Protein AF-A0A3P7HZB8-F1 (afdb_m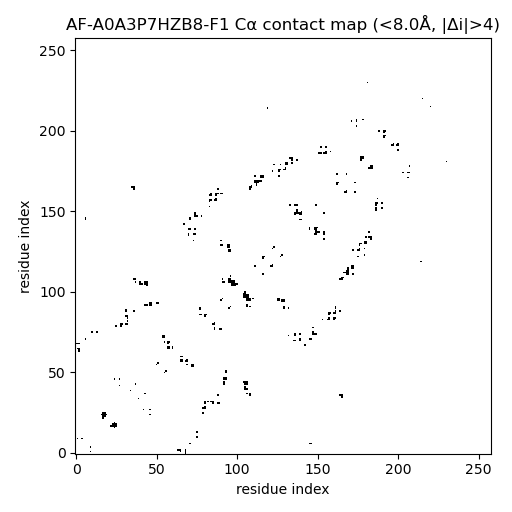onomer)

Organism: Strongylus vulgaris (NCBI:txid40348)

Solvent-accessible surface area (backbone atoms only — not comparable to full-atom values): 14216 Å² total; per-residue (Å²): 145,45,76,86,55,56,70,73,56,56,51,51,50,52,52,49,59,32,54,33,82,87,26,49,58,44,51,52,51,62,42,50,68,79,53,63,85,75,76,49,42,72,59,44,46,50,48,29,68,50,46,42,68,73,56,51,60,40,76,81,46,86,55,83,54,24,65,61,43,30,40,50,38,53,35,52,61,43,62,68,32,92,45,44,66,28,31,19,50,49,46,43,50,65,36,43,44,70,43,76,55,99,86,42,76,32,68,43,66,51,52,47,42,81,41,69,73,89,42,70,73,57,35,54,70,39,39,32,50,46,24,53,52,54,50,42,41,54,51,33,60,78,43,83,93,47,79,74,52,34,51,62,66,60,51,36,45,23,52,54,37,38,45,41,46,81,48,58,36,31,66,66,43,55,49,49,31,25,65,72,32,62,71,47,42,55,39,51,43,51,55,28,57,76,69,73,35,51,68,60,48,50,50,51,55,54,50,55,52,51,58,48,52,54,48,57,72,73,44,78,86,70,85,62,66,83,74,38,58,62,50,52,52,46,50,54,53,46,49,54,51,44,54,52,49,53,51,51,52,51,51,53,54,56,63,73,76,108

InterPro domains:
  IPR038946 F-box only protein 47 [PTHR34098] (3-209)
  IPR056622 FBXO47, ARM repeats region [PF24467] (25-209)

Foldseek 3Di:
DPPPPDLVVVLVVVVCVCPPPVNLLLVLLVCLVPDAQPPCFVSLQVNQVPLCVPQQVLVVPPDPCSLVSNLLSLLSSLVSHPALLSSLSNLQSNQADWDDDPNDIGRPQCPQPPDDDDDPVSLCRGQLSSLVSLLSLCCQVVDPPRPSHDHLVSSLSNLVSNCQPPHHGDLLSSLSSCVSPVVNLCSNLVVCVVVVVVVSSVVSVVSVVVVVVVCCVVDPDDDPPPVCVVVVVVCVVVVVVVVVVVVVVVVVVVVVVD

Structure (mmCIF, N/CA/C/O backbone):
data_AF-A0A3P7HZB8-F1
#
_entry.id   AF-A0A3P7HZB8-F1
#
loop_
_atom_site.group_PDB
_atom_site.id
_atom_site.type_symbol
_atom_site.label_atom_id
_atom_site.label_alt_id
_atom_site.label_comp_id
_atom_site.label_asym_id
_atom_site.label_entity_id
_atom_site.label_seq_id
_atom_site.pdbx_PDB_ins_code
_atom_site.Cartn_x
_atom_site.Cartn_y
_atom_site.Cartn_z
_atom_site.occupancy
_atom_site.B_iso_or_equiv
_atom_site.auth_seq_id
_atom_site.auth_comp_id
_atom_site.auth_asym_id
_atom_site.auth_atom_id
_atom_site.pdbx_PDB_model_num
ATOM 1 N N . MET A 1 1 ? -3.285 12.873 18.653 1.00 48.47 1 MET A N 1
ATOM 2 C CA . MET A 1 1 ? -4.279 12.792 19.745 1.00 48.47 1 MET A CA 1
ATOM 3 C C . MET A 1 1 ? -4.049 11.619 20.724 1.00 48.47 1 MET A C 1
ATOM 5 O O . MET A 1 1 ? -4.863 11.467 21.624 1.00 48.47 1 MET A O 1
ATOM 9 N N . CYS A 1 2 ? -2.930 10.878 20.691 1.00 51.38 2 CYS A N 1
ATOM 10 C CA . CYS A 1 2 ? -2.706 9.659 21.492 1.00 51.38 2 CYS A CA 1
ATOM 11 C C . CYS A 1 2 ? -1.406 9.614 22.308 1.00 51.38 2 CYS A C 1
ATOM 13 O O . CYS A 1 2 ? -1.161 8.589 22.932 1.00 51.38 2 CYS A O 1
ATOM 15 N N . SER A 1 3 ? -0.594 10.676 22.404 1.00 54.94 3 SER A N 1
ATOM 16 C CA . SER A 1 3 ? 0.666 10.626 23.186 1.00 54.94 3 SER A CA 1
ATOM 17 C C . SER A 1 3 ? 0.488 10.362 24.695 1.00 54.94 3 SER A C 1
ATOM 19 O O . SER A 1 3 ? 1.466 10.271 25.429 1.00 54.94 3 SER A O 1
ATOM 21 N N . LYS A 1 4 ? -0.757 10.231 25.176 1.00 64.81 4 LYS A N 1
ATOM 22 C CA . LYS A 1 4 ? -1.107 9.924 26.571 1.00 64.81 4 LYS A CA 1
ATOM 23 C C . LYS A 1 4 ? -2.038 8.720 26.743 1.00 64.81 4 LYS A C 1
ATOM 25 O O . LYS A 1 4 ? -2.431 8.447 27.871 1.00 64.81 4 LYS A O 1
ATOM 30 N N . TRP A 1 5 ? -2.465 8.071 25.660 1.00 72.50 5 TRP A N 1
ATOM 31 C CA . TRP A 1 5 ? -3.455 6.990 25.722 1.00 72.50 5 TRP A CA 1
ATOM 32 C C . TRP A 1 5 ? -2.749 5.648 25.606 1.00 72.50 5 TRP A C 1
ATOM 34 O O . TRP A 1 5 ? -1.846 5.490 24.782 1.00 72.50 5 TRP A O 1
ATOM 44 N N . ALA A 1 6 ? -3.167 4.671 26.408 1.00 82.19 6 ALA A N 1
ATOM 45 C CA . ALA A 1 6 ? -2.645 3.319 26.263 1.00 82.19 6 ALA A CA 1
ATOM 46 C C . ALA A 1 6 ? -3.130 2.716 24.934 1.00 82.19 6 ALA A C 1
ATOM 48 O O . ALA A 1 6 ? -4.262 2.956 24.507 1.00 82.19 6 ALA A O 1
ATOM 49 N N . PHE A 1 7 ? -2.322 1.865 24.292 1.00 83.56 7 PHE A N 1
ATOM 50 C CA . PHE A 1 7 ? -2.723 1.235 23.027 1.00 83.56 7 PHE A CA 1
ATOM 51 C C . PHE A 1 7 ? -4.031 0.434 23.131 1.00 83.56 7 PHE A C 1
ATOM 53 O O . PHE A 1 7 ? -4.793 0.349 22.166 1.00 83.56 7 PHE A O 1
ATOM 60 N N . SER A 1 8 ? -4.329 -0.120 24.307 1.00 83.25 8 SER A N 1
ATOM 61 C CA . SER A 1 8 ? -5.592 -0.807 24.588 1.00 83.25 8 SER A CA 1
ATOM 62 C C . SER A 1 8 ? -6.805 0.132 24.546 1.00 83.25 8 SER A C 1
ATOM 64 O O . SER A 1 8 ? -7.892 -0.288 24.154 1.00 83.25 8 SER A O 1
ATOM 66 N N . GLU A 1 9 ? -6.642 1.408 24.900 1.00 84.62 9 GLU A N 1
ATOM 67 C CA . GLU A 1 9 ? -7.688 2.430 24.794 1.00 84.62 9 GLU A CA 1
ATOM 68 C C . GLU A 1 9 ? -7.874 2.864 23.343 1.00 84.62 9 GLU A C 1
ATOM 70 O O . GLU A 1 9 ? -9.002 2.895 22.852 1.00 84.62 9 GLU A O 1
ATOM 75 N N . CYS A 1 10 ? -6.776 3.099 22.621 1.00 85.06 10 CYS A N 1
ATOM 76 C CA . CYS A 1 10 ? -6.826 3.406 21.191 1.00 85.06 10 CYS A CA 1
ATOM 77 C C . CYS A 1 10 ? -7.451 2.254 20.379 1.00 85.06 10 CYS A C 1
ATOM 79 O O . CYS A 1 10 ? -8.187 2.494 19.423 1.00 85.06 10 CYS A O 1
ATOM 81 N N . SER A 1 11 ? -7.243 1.004 20.805 1.00 84.50 11 SER A N 1
ATOM 82 C CA . SER A 1 11 ? -7.883 -0.173 20.197 1.00 84.50 11 SER A CA 1
ATOM 83 C C . SER A 1 11 ? -9.409 -0.158 20.379 1.00 84.50 11 SER A C 1
ATOM 85 O O . SER A 1 11 ? -10.158 -0.444 19.451 1.00 84.50 11 SER A O 1
ATOM 87 N N . LYS A 1 12 ? -9.911 0.284 21.539 1.00 87.25 12 LYS A N 1
ATOM 88 C CA . LYS A 1 12 ? -11.362 0.456 21.737 1.00 87.25 12 LYS A CA 1
ATOM 89 C C . LYS A 1 12 ? -11.930 1.554 20.841 1.00 87.25 12 LYS A C 1
ATOM 91 O O . LYS A 1 12 ? -13.061 1.444 20.378 1.00 87.25 12 LYS A O 1
ATOM 96 N N . VAL A 1 13 ? -11.160 2.614 20.587 1.00 87.75 13 VAL A N 1
ATOM 97 C CA . VAL A 1 13 ? -11.587 3.692 19.684 1.00 87.75 13 VAL A CA 1
ATOM 98 C C . VAL A 1 13 ? -11.757 3.174 18.262 1.00 87.75 13 VAL A C 1
ATOM 100 O O . VAL A 1 13 ? -12.781 3.470 17.648 1.00 87.75 13 VAL A O 1
ATOM 103 N N . ILE A 1 14 ? -10.811 2.380 17.742 1.00 85.56 14 ILE A N 1
ATOM 104 C CA . ILE A 1 14 ? -10.971 1.825 16.392 1.00 85.56 14 ILE A CA 1
ATOM 105 C C . ILE A 1 14 ? -12.189 0.900 16.320 1.00 85.56 14 ILE A C 1
ATOM 107 O O . ILE A 1 14 ? -12.972 1.022 15.382 1.00 85.56 14 ILE A O 1
ATOM 111 N N . ASP A 1 15 ? -12.436 0.078 17.344 1.00 85.94 15 ASP A N 1
ATOM 112 C CA . ASP A 1 15 ? -13.629 -0.774 17.404 1.00 85.94 15 ASP A CA 1
ATOM 113 C C . ASP A 1 15 ? -14.925 0.046 17.369 1.00 85.94 15 ASP A C 1
ATOM 115 O O . ASP A 1 15 ? -15.857 -0.292 16.635 1.00 85.94 15 ASP A O 1
ATOM 119 N N . VAL A 1 16 ? -14.979 1.158 18.109 1.00 87.94 16 VAL A N 1
ATOM 120 C CA . VAL A 1 16 ? -16.130 2.075 18.111 1.00 87.94 16 VAL A CA 1
ATOM 121 C C . VAL A 1 16 ? -16.298 2.763 16.758 1.00 87.94 16 VAL A C 1
ATOM 123 O O . VAL A 1 16 ? -17.425 2.875 16.281 1.00 87.94 16 VAL A O 1
ATOM 126 N N . ILE A 1 17 ? -15.215 3.191 16.108 1.00 86.25 17 ILE A N 1
ATOM 127 C CA . ILE A 1 17 ? -15.270 3.812 14.775 1.00 86.25 17 ILE A CA 1
ATOM 128 C C . ILE A 1 17 ? -15.754 2.799 13.729 1.00 86.25 17 ILE A C 1
ATOM 130 O O . ILE A 1 17 ? -16.604 3.124 12.901 1.00 86.25 17 ILE A O 1
ATOM 134 N N . LEU A 1 18 ? -15.265 1.558 13.796 1.00 82.56 18 LEU A N 1
ATOM 135 C CA . LEU A 1 18 ? -15.659 0.473 12.898 1.00 82.56 18 LEU A CA 1
ATOM 136 C C . LEU A 1 18 ? -17.105 0.018 13.123 1.00 82.56 18 LEU A C 1
ATOM 138 O O . LEU A 1 18 ? -17.784 -0.319 12.153 1.00 82.56 18 LEU A O 1
ATOM 142 N N . ALA A 1 19 ? -17.572 -0.010 14.375 1.00 82.75 19 ALA A N 1
ATOM 143 C CA . ALA A 1 19 ? -18.959 -0.313 14.739 1.00 82.75 19 ALA A CA 1
ATOM 144 C C . ALA A 1 19 ? -19.907 0.873 14.485 1.00 82.75 19 ALA A C 1
ATOM 146 O O . ALA A 1 19 ? -21.111 0.685 14.275 1.00 82.75 19 ALA A O 1
ATOM 147 N N . GLY A 1 20 ? -19.359 2.088 14.475 1.00 76.31 20 GLY A N 1
ATOM 148 C CA . GLY A 1 20 ? -20.043 3.329 14.157 1.00 76.31 20 GLY A CA 1
ATOM 149 C C . GLY A 1 20 ? -20.711 3.286 12.784 1.00 76.31 20 GLY A C 1
ATOM 150 O O . GLY A 1 20 ? -20.398 2.467 11.917 1.00 76.31 20 GLY A O 1
ATOM 151 N N . THR A 1 21 ? -21.702 4.157 12.589 1.00 67.50 21 THR A N 1
ATOM 152 C CA . THR A 1 21 ? -22.388 4.290 11.290 1.00 67.50 21 THR A CA 1
ATOM 153 C C . THR A 1 21 ? -23.035 2.976 10.818 1.00 67.50 21 THR A C 1
ATOM 155 O O . THR A 1 21 ? -23.019 2.650 9.631 1.00 67.50 21 THR A O 1
ATOM 158 N N . LYS A 1 22 ? -23.598 2.196 11.758 1.00 75.00 22 LYS A N 1
ATOM 159 C CA . LYS A 1 22 ? -24.178 0.855 11.529 1.00 75.00 22 LYS A CA 1
ATOM 160 C C . LYS A 1 22 ? -23.173 -0.167 10.971 1.00 75.00 22 LYS A C 1
ATOM 162 O O . LYS A 1 22 ? -23.556 -1.055 10.214 1.00 75.00 22 LYS A O 1
ATOM 167 N N . GLY A 1 23 ? -21.889 -0.033 11.302 1.00 79.56 23 GLY A N 1
ATOM 168 C CA . GLY A 1 23 ? -20.848 -0.939 10.818 1.00 79.56 23 GLY A CA 1
ATOM 169 C C . GLY A 1 23 ? -20.470 -0.740 9.349 1.00 79.56 23 GLY A C 1
ATOM 170 O O . GLY A 1 23 ? -19.866 -1.633 8.758 1.00 79.56 23 GLY A O 1
ATOM 171 N N . ARG A 1 24 ? -20.823 0.400 8.733 1.00 84.25 24 ARG A N 1
ATOM 172 C CA . ARG A 1 24 ? -20.573 0.668 7.304 1.00 84.25 24 ARG A CA 1
ATOM 173 C C . ARG A 1 24 ? -19.095 0.533 6.942 1.00 84.25 24 ARG A C 1
ATOM 175 O O . ARG A 1 24 ? -18.780 -0.157 5.979 1.00 84.25 24 ARG A O 1
ATOM 182 N N . LEU A 1 25 ? -18.198 1.126 7.731 1.00 82.81 25 LEU A N 1
ATOM 183 C CA . LEU A 1 25 ? -16.755 1.072 7.480 1.00 82.81 25 LEU A CA 1
ATOM 184 C C . LEU A 1 25 ? -16.218 -0.363 7.573 1.00 82.81 25 LEU A C 1
ATOM 186 O O . LEU A 1 25 ? -15.505 -0.820 6.684 1.00 82.81 25 LEU A O 1
ATOM 190 N N . LYS A 1 26 ? -16.638 -1.107 8.603 1.00 85.50 26 LYS A N 1
ATOM 191 C CA . LYS A 1 26 ? -16.309 -2.529 8.760 1.00 85.50 26 LYS A CA 1
ATOM 192 C C . LYS A 1 26 ? -16.819 -3.371 7.588 1.00 85.50 26 LYS A C 1
ATOM 194 O O . LYS A 1 26 ? -16.106 -4.239 7.096 1.00 85.50 26 LYS A O 1
AT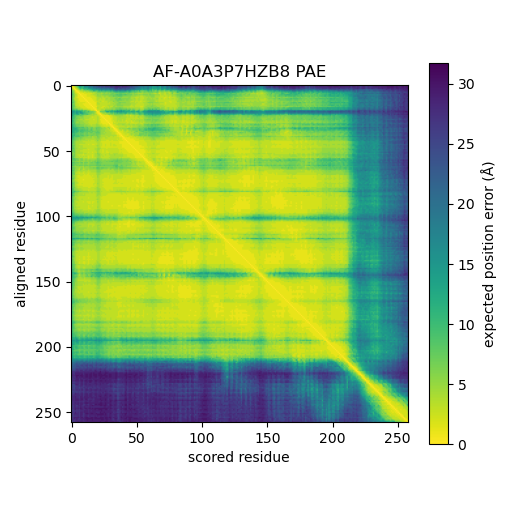OM 199 N N . HIS A 1 27 ? -18.032 -3.096 7.110 1.00 85.88 27 HIS A N 1
ATOM 200 C CA . HIS A 1 27 ? -18.603 -3.772 5.943 1.00 85.88 27 HIS A CA 1
ATOM 201 C C . HIS A 1 27 ? -17.813 -3.487 4.665 1.00 85.88 27 HIS A C 1
ATOM 203 O O . HIS A 1 27 ? -17.576 -4.399 3.879 1.00 85.88 27 HIS A O 1
ATOM 209 N N . ILE A 1 28 ? -17.375 -2.240 4.471 1.00 85.56 28 ILE A N 1
ATOM 210 C CA . ILE A 1 28 ? -16.522 -1.856 3.340 1.00 85.56 28 ILE A CA 1
ATOM 211 C C . ILE A 1 28 ? -15.185 -2.602 3.400 1.00 85.56 28 ILE A C 1
ATOM 213 O O . ILE A 1 28 ? -14.802 -3.224 2.414 1.00 85.56 28 ILE A O 1
ATOM 217 N N . LEU A 1 29 ? -14.517 -2.609 4.556 1.00 87.00 29 LEU A N 1
ATOM 218 C CA . LEU A 1 29 ? -13.238 -3.304 4.739 1.00 87.00 29 LEU A CA 1
ATOM 219 C C . LEU A 1 29 ? -13.368 -4.814 4.483 1.00 87.00 29 LEU A C 1
ATOM 221 O O . LEU A 1 29 ? -12.581 -5.374 3.726 1.00 87.00 29 LEU A O 1
ATOM 225 N N . ASN A 1 30 ? -14.423 -5.452 4.999 1.00 85.56 30 ASN A N 1
ATOM 226 C CA . ASN A 1 30 ? -14.704 -6.867 4.735 1.00 85.56 30 ASN A CA 1
ATOM 227 C C . ASN A 1 30 ? -14.985 -7.156 3.250 1.00 85.56 30 ASN A C 1
ATOM 229 O O . ASN A 1 30 ? -14.709 -8.253 2.762 1.00 85.56 30 ASN A O 1
ATOM 233 N N . LYS A 1 31 ? -15.549 -6.193 2.510 1.00 85.19 31 LYS A N 1
ATOM 234 C CA . LYS A 1 31 ? -15.799 -6.344 1.072 1.00 85.19 31 LYS A CA 1
ATOM 235 C C . LYS A 1 31 ? -14.514 -6.335 0.248 1.00 85.19 31 LYS A C 1
ATOM 237 O O . LYS A 1 31 ? -14.480 -7.033 -0.761 1.00 85.19 31 LYS A O 1
ATOM 242 N N . LEU A 1 32 ? -13.464 -5.623 0.660 1.00 85.00 32 LEU A N 1
ATOM 243 C CA . LEU A 1 32 ? -12.211 -5.528 -0.112 1.00 85.00 32 LEU A CA 1
ATOM 244 C C . LEU A 1 32 ? -11.579 -6.895 -0.422 1.00 85.00 32 LEU A C 1
ATOM 246 O O . LEU A 1 32 ? -10.917 -7.054 -1.450 1.00 85.00 32 LEU A O 1
ATOM 250 N N . GLU A 1 33 ? -11.822 -7.897 0.426 1.00 82.81 33 GLU A N 1
ATOM 251 C CA . GLU A 1 33 ? -11.353 -9.266 0.192 1.00 82.81 33 GLU A CA 1
ATOM 252 C C . GLU A 1 33 ? -11.989 -9.926 -1.040 1.00 82.81 33 GLU A C 1
ATOM 254 O O . GLU A 1 33 ? -11.334 -10.727 -1.701 1.00 82.81 33 GLU A O 1
ATOM 259 N N . ASN A 1 34 ? -13.244 -9.598 -1.360 1.00 84.50 34 ASN A N 1
ATOM 260 C CA . ASN A 1 34 ? -14.048 -10.354 -2.326 1.00 84.50 34 ASN A CA 1
ATOM 261 C C . ASN A 1 34 ? -14.205 -9.663 -3.686 1.00 84.50 34 ASN A C 1
ATOM 263 O O . ASN A 1 34 ? -14.588 -10.312 -4.656 1.00 84.50 34 ASN A O 1
ATOM 267 N N . TYR A 1 35 ? -13.936 -8.360 -3.767 1.00 86.44 35 TYR A N 1
ATOM 268 C CA . TYR A 1 35 ? -14.106 -7.586 -4.996 1.00 86.44 35 TYR A CA 1
ATOM 269 C C . TYR A 1 35 ? -12.782 -7.362 -5.722 1.00 86.44 35 TYR A C 1
ATOM 271 O O . TYR A 1 35 ? -11.711 -7.283 -5.110 1.00 86.44 35 TYR A O 1
ATOM 279 N N . THR A 1 36 ? -12.857 -7.248 -7.045 1.00 88.44 36 THR A N 1
ATOM 280 C CA . THR A 1 36 ? -11.717 -6.882 -7.886 1.00 88.44 36 THR A CA 1
ATOM 281 C C . THR A 1 36 ? -11.368 -5.409 -7.695 1.00 88.44 36 THR A C 1
ATOM 283 O O . THR A 1 36 ? -12.246 -4.571 -7.471 1.00 88.44 36 THR A O 1
ATOM 286 N N . SER A 1 37 ? -10.078 -5.090 -7.756 1.00 89.00 37 SER A N 1
ATOM 287 C CA . SER A 1 37 ? -9.579 -3.723 -7.589 1.00 89.00 37 SER A CA 1
ATOM 288 C C . SER A 1 37 ? -10.171 -2.795 -8.652 1.00 89.00 37 SER A C 1
ATOM 290 O O . SER A 1 37 ? -10.212 -3.157 -9.828 1.00 89.00 37 SER A O 1
ATOM 292 N N . GLY A 1 38 ? -10.673 -1.628 -8.245 1.00 88.38 38 GLY A N 1
ATOM 293 C CA . GLY A 1 38 ? -11.296 -0.652 -9.142 1.00 88.38 38 GLY A CA 1
ATOM 294 C C . GLY A 1 38 ? -12.759 -0.937 -9.488 1.00 88.38 38 GLY A C 1
ATOM 295 O O . GLY A 1 38 ? -13.409 -0.093 -10.097 1.00 88.38 38 GLY A O 1
ATOM 296 N N . SER A 1 39 ? -13.325 -2.080 -9.075 1.00 90.19 39 SER A N 1
ATOM 297 C CA . SER A 1 39 ? -14.736 -2.405 -9.357 1.00 90.19 39 SER A CA 1
ATOM 298 C C . SER A 1 39 ? -15.740 -1.593 -8.535 1.00 90.19 39 SER A C 1
ATOM 300 O O . SER A 1 39 ? -16.912 -1.514 -8.899 1.00 90.19 39 SER A O 1
ATOM 302 N N . LEU A 1 40 ? -15.301 -0.992 -7.425 1.00 90.81 40 LEU A N 1
ATOM 303 C CA . LEU A 1 40 ? -16.149 -0.252 -6.492 1.00 90.81 40 LEU A CA 1
ATOM 304 C C . LEU A 1 40 ? -15.601 1.161 -6.238 1.00 90.81 40 LEU A C 1
ATOM 306 O O . LEU A 1 40 ? -15.481 1.572 -5.084 1.00 90.81 40 LEU A O 1
ATOM 310 N N . SER A 1 41 ? -15.291 1.911 -7.299 1.00 92.31 41 SER A N 1
ATOM 311 C CA . SER A 1 41 ? -14.645 3.238 -7.236 1.00 92.31 41 SER A CA 1
ATOM 312 C C . SER A 1 41 ? -15.254 4.187 -6.190 1.00 92.31 41 SER A C 1
ATOM 314 O O . SER A 1 41 ? -14.533 4.757 -5.372 1.00 92.31 41 SER A O 1
ATOM 316 N N . ASN A 1 42 ? -16.586 4.291 -6.136 1.00 90.56 42 ASN A N 1
ATOM 317 C CA . ASN A 1 42 ? -17.294 5.121 -5.154 1.00 90.56 42 ASN A CA 1
ATOM 318 C C . ASN A 1 42 ? -17.027 4.700 -3.702 1.00 90.56 42 ASN A C 1
ATOM 320 O O . ASN A 1 42 ? -16.826 5.544 -2.831 1.00 90.56 42 ASN A O 1
ATOM 324 N N . VAL A 1 43 ? -16.994 3.393 -3.437 1.00 91.19 43 VAL A N 1
ATOM 325 C CA . VAL A 1 43 ? -16.744 2.846 -2.096 1.00 91.19 43 VAL A CA 1
ATOM 326 C C . VAL A 1 43 ? -15.270 2.992 -1.716 1.00 91.19 43 VAL A C 1
ATOM 328 O O . VAL A 1 43 ? -14.961 3.315 -0.571 1.00 91.19 43 VAL A O 1
ATOM 331 N N . GLU A 1 44 ? -14.359 2.785 -2.667 1.00 94.75 44 GLU A N 1
ATOM 332 C CA . GLU A 1 44 ? -12.917 2.982 -2.481 1.00 94.75 44 GLU A CA 1
ATOM 333 C C . GLU A 1 44 ? -12.611 4.441 -2.111 1.00 94.75 44 GLU A C 1
ATOM 335 O O . GLU A 1 44 ? -11.901 4.716 -1.141 1.00 94.75 44 GLU A O 1
ATOM 340 N N . MET A 1 45 ? -13.212 5.393 -2.825 1.00 94.56 45 MET A N 1
ATOM 341 C CA . MET A 1 45 ? -13.021 6.820 -2.561 1.00 94.56 45 MET A CA 1
ATOM 342 C C . MET A 1 45 ? -13.709 7.285 -1.277 1.00 94.56 45 MET A C 1
ATOM 344 O O . MET A 1 45 ? -13.154 8.115 -0.549 1.00 94.56 45 MET A O 1
ATOM 348 N N . GLU A 1 46 ? -14.874 6.730 -0.941 1.00 92.25 46 GLU A N 1
ATOM 349 C CA . GLU A 1 46 ? -15.510 6.943 0.362 1.00 92.25 46 GLU A CA 1
ATOM 350 C C . GLU A 1 46 ? -14.602 6.459 1.503 1.00 92.25 46 GLU A C 1
ATOM 352 O O . GLU A 1 46 ? -14.395 7.174 2.487 1.00 92.25 46 GLU A O 1
ATOM 357 N N . LEU A 1 47 ? -14.006 5.271 1.357 1.00 92.69 47 LEU A N 1
ATOM 358 C CA . LEU A 1 47 ? -13.079 4.719 2.338 1.00 92.69 47 LEU A CA 1
ATOM 359 C C . LEU A 1 47 ? -11.863 5.631 2.518 1.00 92.69 47 LEU A C 1
ATOM 361 O O . LEU A 1 47 ? -11.541 6.003 3.647 1.00 92.69 47 LEU A O 1
ATOM 365 N N . ARG A 1 48 ? -11.230 6.043 1.412 1.00 95.25 48 ARG A N 1
ATOM 366 C CA . ARG A 1 48 ? -10.080 6.957 1.430 1.00 95.25 48 ARG A CA 1
ATOM 367 C C . ARG A 1 48 ? -10.417 8.280 2.117 1.00 95.25 48 ARG A C 1
ATOM 369 O O . ARG A 1 48 ? -9.691 8.705 3.014 1.00 95.25 48 ARG A O 1
ATOM 376 N N . SER A 1 49 ? -11.516 8.918 1.714 1.00 93.06 49 SER A N 1
ATOM 377 C CA . SER A 1 49 ? -11.943 10.220 2.247 1.00 93.06 49 SER A CA 1
ATOM 378 C C . SER A 1 49 ? -12.420 10.162 3.697 1.00 93.06 49 SER A C 1
ATOM 380 O O . SER A 1 49 ? -12.363 11.177 4.384 1.00 93.06 49 SER A O 1
ATOM 382 N N . THR A 1 50 ? -12.827 8.990 4.189 1.00 91.06 50 THR A N 1
ATOM 383 C CA . THR A 1 50 ? -13.192 8.794 5.598 1.00 91.06 50 THR A CA 1
ATOM 384 C C . THR A 1 50 ? -11.963 8.500 6.456 1.00 91.06 50 THR A C 1
ATOM 386 O O . THR A 1 50 ? -11.743 9.155 7.471 1.00 91.06 50 THR A O 1
ATOM 389 N N . VAL A 1 51 ? -11.142 7.524 6.057 1.00 91.75 51 VAL A N 1
ATOM 390 C CA . VAL A 1 51 ? -10.047 6.995 6.886 1.00 91.75 51 VAL A CA 1
ATOM 391 C C . VAL A 1 51 ? -8.869 7.960 6.970 1.00 91.75 51 VAL A C 1
ATOM 393 O O . VAL A 1 51 ? -8.344 8.166 8.065 1.00 91.75 51 VAL A O 1
ATOM 396 N N . LEU A 1 52 ? -8.459 8.572 5.850 1.00 93.19 52 LEU A N 1
ATOM 397 C CA . LEU A 1 52 ? -7.290 9.455 5.835 1.00 93.19 52 LEU A CA 1
ATOM 398 C C . LEU A 1 52 ? -7.415 10.630 6.818 1.00 93.19 52 LEU A C 1
ATOM 400 O O . LEU A 1 52 ? -6.550 10.751 7.681 1.00 93.19 52 LEU A O 1
ATOM 404 N N . PRO A 1 53 ? -8.456 11.483 6.757 1.00 91.38 53 PRO A N 1
ATOM 405 C CA . PRO A 1 53 ? -8.548 12.618 7.672 1.00 91.38 53 PRO A CA 1
ATOM 406 C C . PRO A 1 53 ? -8.861 12.195 9.113 1.00 91.38 53 PRO A C 1
ATOM 408 O O . PRO A 1 53 ? -8.387 12.843 10.046 1.00 91.38 53 PRO A O 1
ATOM 411 N N . LEU A 1 54 ? -9.636 11.119 9.305 1.00 89.06 54 LEU A N 1
ATOM 412 C CA . LEU A 1 54 ? -10.092 10.700 10.631 1.00 89.06 54 LEU A CA 1
ATOM 413 C C . LEU A 1 54 ? -8.993 10.017 11.451 1.00 89.06 54 LEU A C 1
ATOM 415 O O . LEU A 1 54 ? -8.862 10.302 12.636 1.00 89.06 54 LEU A O 1
ATOM 419 N N . LEU A 1 55 ? -8.231 9.109 10.834 1.00 89.38 55 LEU A N 1
ATOM 420 C CA . LEU A 1 55 ? -7.278 8.240 11.537 1.00 89.38 55 LEU A CA 1
ATOM 421 C C . LEU A 1 55 ? -5.822 8.513 11.157 1.00 89.38 55 LEU A C 1
ATOM 423 O O . LEU A 1 55 ? -4.927 8.286 11.964 1.00 89.38 55 LEU A O 1
ATOM 427 N N . LEU A 1 56 ? -5.565 9.000 9.940 1.00 92.12 56 LEU A N 1
ATOM 428 C CA . LEU A 1 56 ? -4.213 9.090 9.373 1.00 92.12 56 LEU A CA 1
ATOM 429 C C . LEU A 1 56 ? -3.763 10.535 9.107 1.00 92.12 56 LEU A C 1
ATOM 431 O O . LEU A 1 56 ? -2.747 10.762 8.452 1.00 92.12 56 LEU A O 1
ATOM 435 N N . SER A 1 57 ? -4.466 11.524 9.665 1.00 89.69 57 SER A N 1
ATOM 436 C CA . SER A 1 57 ? -4.101 12.947 9.579 1.00 89.69 57 SER A CA 1
ATOM 437 C C . SER A 1 57 ? -2.851 13.301 10.390 1.00 89.69 57 SER A C 1
ATOM 439 O O . SER A 1 57 ? -2.239 14.341 10.164 1.00 89.69 57 SER A O 1
ATOM 441 N N . GLY A 1 58 ? -2.431 12.419 11.302 1.00 85.38 58 GLY A N 1
ATOM 442 C CA . GLY A 1 58 ? -1.255 12.597 12.154 1.00 85.38 58 GLY A CA 1
ATOM 443 C C . GLY A 1 58 ? 0.103 12.391 11.475 1.00 85.38 58 GLY A C 1
ATOM 444 O O . GLY A 1 58 ? 1.109 12.493 12.167 1.00 85.38 58 GLY A O 1
ATOM 445 N N . LYS A 1 59 ? 0.172 12.111 10.162 1.00 86.12 59 LYS A N 1
ATOM 446 C CA . LYS A 1 59 ? 1.436 11.800 9.455 1.00 86.12 59 LYS A CA 1
ATOM 447 C C . LYS A 1 59 ? 2.542 12.835 9.699 1.00 86.12 59 LYS A C 1
ATOM 449 O O . LYS A 1 59 ? 3.693 12.462 9.899 1.00 86.12 59 LYS A O 1
ATOM 454 N N . ASP A 1 60 ? 2.178 14.116 9.695 1.00 86.38 60 ASP A N 1
ATOM 455 C CA . ASP A 1 60 ? 3.111 15.241 9.833 1.00 86.38 60 ASP A CA 1
ATOM 456 C C . ASP A 1 60 ? 3.063 15.878 11.235 1.00 86.38 60 ASP A C 1
ATOM 458 O O . ASP A 1 60 ? 3.455 17.034 11.433 1.00 86.38 60 ASP A O 1
ATOM 462 N N . ALA A 1 61 ? 2.546 15.143 12.225 1.00 87.69 61 ALA A N 1
ATOM 463 C CA . ALA A 1 61 ? 2.486 15.592 13.606 1.00 87.69 61 ALA A CA 1
ATOM 464 C C . ALA A 1 61 ? 3.896 15.852 14.164 1.00 87.69 61 ALA A C 1
ATOM 466 O O . ALA A 1 61 ? 4.770 14.993 14.118 1.00 87.69 61 ALA A O 1
ATOM 467 N N . LYS A 1 62 ? 4.106 17.047 14.731 1.00 87.62 62 LYS A N 1
ATOM 468 C CA . LYS A 1 62 ? 5.412 17.489 15.261 1.00 87.62 62 LYS A CA 1
ATOM 469 C C . LYS A 1 62 ? 5.566 17.348 16.779 1.00 87.62 62 LYS A C 1
ATOM 471 O O . LYS A 1 62 ? 6.542 17.844 17.332 1.00 87.62 62 LYS A O 1
ATOM 476 N N . TYR A 1 63 ? 4.594 16.749 17.464 1.00 87.44 63 TYR A N 1
ATOM 477 C CA . TYR A 1 63 ? 4.675 16.517 18.906 1.00 87.44 63 TYR A CA 1
ATOM 478 C C . TYR A 1 63 ? 5.326 15.165 19.213 1.00 87.44 63 TYR A C 1
ATOM 480 O O . TYR A 1 63 ? 5.316 14.252 18.389 1.00 87.44 63 TYR A O 1
ATOM 488 N N . GLU A 1 64 ? 5.869 15.041 20.421 1.00 86.06 64 GLU A N 1
ATOM 489 C CA . GLU A 1 64 ? 6.506 13.818 20.913 1.00 86.06 64 GLU A CA 1
ATOM 490 C C . GLU A 1 64 ? 5.538 12.620 20.883 1.00 86.06 64 GLU A C 1
ATOM 492 O O . GLU A 1 64 ? 4.425 12.692 21.410 1.00 86.06 64 GLU A O 1
ATOM 497 N N . GLY A 1 65 ? 5.956 11.528 20.233 1.00 85.88 65 GLY A N 1
ATOM 498 C CA . GLY A 1 65 ? 5.151 10.316 20.044 1.00 85.88 65 GLY A CA 1
ATOM 499 C C . GLY A 1 65 ? 4.115 10.388 18.914 1.00 85.88 65 GLY A C 1
ATOM 500 O O . GLY A 1 65 ? 3.315 9.463 18.765 1.00 85.88 65 GLY A O 1
ATOM 501 N N . GLY A 1 66 ? 4.094 11.462 18.113 1.00 87.56 66 GLY A N 1
ATOM 502 C CA . GLY A 1 66 ? 3.194 11.579 16.958 1.00 87.56 66 GLY A CA 1
ATOM 503 C C . GLY A 1 66 ? 3.450 10.530 15.869 1.00 87.56 66 GLY A C 1
ATOM 504 O O . GLY A 1 66 ? 2.510 10.041 15.246 1.00 87.56 66 GLY A O 1
ATOM 505 N N . ASP A 1 67 ? 4.704 10.126 15.689 1.00 89.56 67 ASP A N 1
ATOM 506 C CA . ASP A 1 67 ? 5.130 9.053 14.787 1.00 89.56 67 ASP A CA 1
ATOM 507 C C . ASP A 1 67 ? 4.646 7.671 15.253 1.00 89.56 67 ASP A C 1
ATOM 509 O O . ASP A 1 67 ? 4.103 6.906 14.454 1.00 89.56 67 ASP A O 1
ATOM 513 N N . VAL A 1 68 ? 4.771 7.379 16.552 1.00 90.38 68 VAL A N 1
ATOM 514 C CA . VAL A 1 68 ? 4.262 6.148 17.181 1.00 90.38 68 VAL A CA 1
ATOM 515 C C . VAL A 1 68 ? 2.741 6.074 17.071 1.00 90.38 68 VAL A C 1
ATOM 517 O O . VAL A 1 68 ? 2.187 5.025 16.742 1.00 90.38 68 VAL A O 1
ATOM 520 N N . GLU A 1 69 ? 2.054 7.193 17.293 1.00 89.62 69 GLU A N 1
ATOM 521 C CA . GLU A 1 69 ? 0.607 7.280 17.117 1.00 89.62 69 GLU A CA 1
ATOM 522 C C . GLU A 1 69 ? 0.189 7.046 15.660 1.00 89.62 69 GLU A C 1
ATOM 524 O O . GLU A 1 69 ? -0.726 6.263 15.400 1.00 89.62 69 GLU A O 1
ATOM 529 N N . TYR A 1 70 ? 0.853 7.695 14.700 1.00 93.06 70 TYR A N 1
ATOM 530 C CA . TYR A 1 70 ? 0.570 7.477 13.283 1.00 93.06 70 TYR A CA 1
ATOM 531 C C . TYR A 1 70 ? 0.795 6.011 12.890 1.00 93.06 70 TYR A C 1
ATOM 533 O O . TYR A 1 70 ? -0.040 5.417 12.205 1.00 93.06 70 TYR A O 1
ATOM 541 N N . ALA A 1 71 ? 1.881 5.402 13.379 1.00 94.00 71 ALA A N 1
ATOM 542 C CA . ALA A 1 71 ? 2.158 3.987 13.178 1.00 94.00 71 ALA A CA 1
ATOM 543 C C . ALA A 1 71 ? 1.052 3.100 13.764 1.00 94.00 71 ALA A C 1
ATOM 545 O O . ALA A 1 71 ? 0.643 2.134 13.116 1.00 94.00 71 ALA A O 1
ATOM 546 N N . PHE A 1 72 ? 0.540 3.429 14.956 1.00 92.62 72 PHE A N 1
ATOM 547 C CA . PHE A 1 72 ? -0.556 2.697 15.596 1.00 92.62 72 PHE A CA 1
ATOM 548 C C . PHE A 1 72 ? -1.822 2.727 14.743 1.00 92.62 72 PHE A C 1
ATOM 550 O O . PHE A 1 72 ? -2.401 1.671 14.466 1.00 92.62 72 PHE A O 1
ATOM 557 N N . TRP A 1 73 ? -2.239 3.912 14.294 1.00 93.50 73 TRP A N 1
ATOM 558 C CA . TRP A 1 73 ? -3.455 4.053 13.496 1.00 93.50 73 TRP A CA 1
ATOM 559 C C . TRP A 1 73 ? -3.327 3.375 12.138 1.00 93.50 73 TRP A C 1
ATOM 561 O O . TRP A 1 73 ? -4.223 2.625 11.750 1.00 93.50 73 TRP A O 1
ATOM 571 N N . LEU A 1 74 ? -2.195 3.564 11.454 1.00 95.88 74 LEU A N 1
ATOM 572 C CA . LEU A 1 74 ? -1.929 2.904 10.180 1.00 95.88 74 LEU A CA 1
ATOM 573 C C . LEU A 1 74 ? -1.945 1.380 10.337 1.00 95.88 74 LEU A C 1
ATOM 575 O O . LEU A 1 74 ? -2.649 0.696 9.597 1.00 95.88 74 LEU A O 1
ATOM 579 N N . SER A 1 75 ? -1.225 0.851 11.328 1.00 95.56 75 SER A N 1
ATOM 580 C CA . SER A 1 75 ? -1.180 -0.586 11.601 1.00 95.56 75 SER A CA 1
ATOM 581 C C . SER A 1 75 ? -2.566 -1.158 11.904 1.00 95.56 75 SER A C 1
ATOM 583 O O . SER A 1 75 ? -2.959 -2.177 11.335 1.00 95.56 75 SER A O 1
ATOM 585 N N . SER A 1 76 ? -3.334 -0.478 12.757 1.00 93.06 76 SER A N 1
ATOM 586 C CA . SER A 1 76 ? -4.655 -0.942 13.186 1.00 93.06 76 SER A CA 1
ATOM 587 C C . SER A 1 76 ? -5.660 -0.945 12.036 1.00 93.06 76 SER A C 1
ATOM 589 O O . SER A 1 76 ? -6.390 -1.919 11.866 1.00 93.06 76 SER A O 1
ATOM 591 N N . VAL A 1 77 ? -5.655 0.092 11.191 1.00 93.75 77 VAL A N 1
ATOM 592 C CA . VAL A 1 77 ? -6.475 0.141 9.970 1.00 93.75 77 VAL A CA 1
ATOM 593 C C . VAL A 1 77 ? -6.099 -0.996 9.020 1.00 93.75 77 VAL A C 1
ATOM 595 O O . VAL A 1 77 ? -6.977 -1.702 8.528 1.00 93.75 77 VAL A O 1
ATOM 598 N N . MET A 1 78 ? -4.804 -1.223 8.799 1.00 95.50 78 MET A N 1
ATOM 599 C CA . MET A 1 78 ? -4.327 -2.285 7.911 1.00 95.50 78 MET A CA 1
ATOM 600 C C . MET A 1 78 ? -4.699 -3.683 8.431 1.00 95.50 78 MET A C 1
ATOM 602 O O . MET A 1 78 ? -5.153 -4.522 7.654 1.00 95.50 78 MET A O 1
ATOM 606 N N . ARG A 1 79 ? -4.606 -3.928 9.747 1.00 93.12 79 ARG A N 1
ATOM 607 C CA . ARG A 1 79 ? -5.013 -5.202 10.374 1.00 93.12 79 ARG A CA 1
ATOM 608 C C . ARG A 1 79 ? -6.525 -5.430 10.420 1.00 93.12 79 ARG A C 1
ATOM 610 O O . ARG A 1 79 ? -6.946 -6.535 10.750 1.00 93.12 79 ARG A O 1
ATOM 617 N N . CYS A 1 80 ? -7.347 -4.451 10.036 1.00 90.44 80 CYS A N 1
ATOM 618 C CA . CYS A 1 80 ? -8.772 -4.703 9.810 1.00 90.44 80 CYS A CA 1
ATOM 619 C C . CYS A 1 80 ? -9.012 -5.643 8.616 1.00 90.44 80 CYS A C 1
ATOM 621 O O . CYS A 1 80 ? -10.067 -6.268 8.540 1.00 90.44 80 CYS A O 1
ATOM 623 N N . CYS A 1 81 ? -8.048 -5.744 7.694 1.00 91.38 81 CYS A N 1
ATOM 624 C CA . CYS A 1 81 ? -8.046 -6.723 6.610 1.00 91.38 81 CYS A CA 1
ATOM 625 C C . CYS A 1 81 ? -7.179 -7.925 7.005 1.00 91.38 81 CYS A C 1
ATOM 627 O O . CYS A 1 81 ? -6.044 -7.750 7.456 1.00 91.38 81 CYS A O 1
ATOM 629 N N . SER A 1 82 ? -7.689 -9.146 6.817 1.00 87.56 82 SER A N 1
ATOM 630 C CA . SER A 1 82 ? -7.004 -10.359 7.291 1.00 87.56 82 SER A CA 1
ATOM 631 C C . SER A 1 82 ? -5.936 -10.882 6.324 1.00 87.56 82 SER A C 1
ATOM 633 O O . SER A 1 82 ? -4.931 -11.445 6.753 1.00 87.56 82 SER A O 1
ATOM 635 N N . LYS A 1 83 ? -6.133 -10.669 5.018 1.00 93.81 83 LYS A N 1
ATOM 636 C CA . LYS A 1 83 ? -5.269 -11.177 3.941 1.00 93.81 83 LYS A CA 1
ATOM 637 C C . LYS A 1 83 ? -4.359 -10.090 3.382 1.00 93.81 83 LYS A C 1
ATOM 639 O O . LYS A 1 83 ? -4.798 -8.951 3.215 1.00 93.81 83 LYS A O 1
ATOM 644 N N . ALA A 1 84 ? -3.145 -10.474 2.986 1.00 95.56 84 ALA A N 1
ATOM 645 C CA . ALA A 1 84 ? -2.181 -9.581 2.339 1.00 95.56 84 ALA A CA 1
ATOM 646 C C . ALA A 1 84 ? -2.749 -8.920 1.069 1.00 95.56 84 ALA A C 1
ATOM 648 O O . ALA A 1 84 ? -2.576 -7.722 0.883 1.00 95.56 84 ALA A O 1
ATOM 649 N N . SER A 1 85 ? -3.527 -9.654 0.267 1.00 95.38 85 SER A N 1
ATOM 650 C CA . SER A 1 85 ? -4.186 -9.130 -0.939 1.00 95.38 85 SER A CA 1
ATOM 651 C C . SER A 1 85 ? -5.236 -8.046 -0.663 1.00 95.38 85 SER A C 1
ATOM 653 O O . SER A 1 85 ? -5.442 -7.138 -1.463 1.00 95.38 85 SER A O 1
ATOM 655 N N . ALA A 1 86 ? -5.923 -8.098 0.480 1.00 95.12 86 ALA A N 1
ATOM 656 C CA . ALA A 1 86 ? -6.851 -7.040 0.880 1.00 95.12 86 ALA A CA 1
ATOM 657 C C . ALA A 1 86 ? -6.123 -5.865 1.538 1.00 95.12 86 ALA A C 1
ATOM 659 O O . ALA A 1 86 ? -6.503 -4.713 1.341 1.00 95.12 86 ALA A O 1
ATOM 660 N N . GLN A 1 87 ? -5.048 -6.149 2.274 1.00 96.56 87 GLN A N 1
ATOM 661 C CA . GLN A 1 87 ? -4.162 -5.137 2.841 1.00 96.56 87 GLN A CA 1
ATOM 662 C C . GLN A 1 87 ? -3.468 -4.320 1.742 1.00 96.56 87 GLN A C 1
ATOM 664 O O . GLN A 1 87 ? -3.451 -3.096 1.826 1.00 96.56 87 GLN A O 1
ATOM 669 N N . SER A 1 88 ? -2.965 -4.954 0.679 1.00 97.06 88 SER A N 1
ATOM 670 C CA . SER A 1 88 ? -2.359 -4.260 -0.465 1.00 97.06 88 SER A CA 1
ATOM 671 C C . SER A 1 88 ? -3.371 -3.371 -1.192 1.00 97.06 88 SER A C 1
ATOM 673 O O . SER A 1 88 ? -3.078 -2.205 -1.465 1.00 97.06 88 SER A O 1
ATOM 675 N N . LYS A 1 89 ? -4.601 -3.861 -1.410 1.00 96.50 89 LYS A N 1
ATOM 676 C CA . LYS A 1 89 ? -5.697 -3.046 -1.953 1.00 96.50 89 LYS A CA 1
ATOM 677 C C . LYS A 1 89 ? -6.003 -1.851 -1.062 1.00 96.50 89 LYS A C 1
ATOM 679 O O . LYS A 1 89 ? -6.104 -0.734 -1.559 1.00 96.50 89 LYS A O 1
ATOM 684 N N . LEU A 1 90 ? -6.130 -2.065 0.247 1.00 97.12 90 LEU A N 1
ATOM 685 C CA . LEU A 1 90 ? -6.372 -0.985 1.200 1.00 97.12 90 LEU A CA 1
ATOM 686 C C . LEU A 1 90 ? -5.252 0.060 1.144 1.00 97.12 90 LEU A C 1
ATOM 688 O O . LEU A 1 90 ? -5.534 1.255 1.113 1.00 97.12 90 LEU A O 1
ATOM 692 N N . LEU A 1 91 ? -3.995 -0.375 1.055 1.00 97.56 91 LEU A N 1
ATOM 693 C CA . LEU A 1 91 ? -2.851 0.519 0.921 1.00 97.56 91 LEU A CA 1
ATOM 694 C C . LEU A 1 91 ? -2.931 1.369 -0.357 1.00 97.56 91 LEU A C 1
ATOM 696 O O . LEU A 1 91 ? -2.743 2.585 -0.291 1.00 97.56 91 LEU A O 1
ATOM 700 N N . MET A 1 92 ? -3.262 0.752 -1.496 1.00 97.69 92 MET A N 1
ATOM 701 C CA . MET A 1 92 ? -3.462 1.459 -2.764 1.00 97.69 92 MET A CA 1
ATOM 702 C C . MET A 1 92 ? -4.648 2.433 -2.698 1.00 97.69 92 MET A C 1
ATOM 704 O O . MET A 1 92 ? -4.543 3.564 -3.163 1.00 97.69 92 MET A O 1
ATOM 708 N N . ILE A 1 93 ? -5.756 2.052 -2.062 1.00 97.31 93 ILE A N 1
ATOM 709 C CA . ILE A 1 93 ? -6.909 2.944 -1.871 1.00 97.31 93 ILE A CA 1
ATOM 710 C C . ILE A 1 93 ? -6.508 4.173 -1.047 1.00 97.31 93 ILE A C 1
ATOM 712 O O . ILE A 1 93 ? -6.843 5.302 -1.410 1.00 97.31 93 ILE A O 1
ATOM 716 N N . LEU A 1 94 ? -5.767 3.972 0.045 1.00 97.38 94 LEU A N 1
ATOM 717 C CA . LEU A 1 94 ? -5.380 5.048 0.957 1.00 97.38 94 LEU A CA 1
ATOM 718 C C . LEU A 1 94 ? -4.309 5.971 0.363 1.00 97.38 94 LEU A C 1
ATOM 720 O O . LEU A 1 94 ? -4.430 7.189 0.474 1.00 97.38 94 LEU A O 1
ATOM 724 N N . PHE A 1 95 ? -3.275 5.421 -0.274 1.00 97.88 95 PHE A N 1
ATOM 725 C CA . PHE A 1 95 ? -2.072 6.185 -0.635 1.00 97.88 95 PHE A CA 1
ATOM 726 C C . PHE A 1 95 ? -1.718 6.148 -2.119 1.00 97.88 95 PHE A C 1
ATOM 728 O O . PHE A 1 95 ? -0.803 6.855 -2.533 1.00 97.88 95 PHE A O 1
ATOM 735 N N . GLY A 1 96 ? -2.439 5.367 -2.918 1.00 96.94 96 GLY A N 1
ATOM 736 C CA . GLY A 1 96 ? -2.228 5.281 -4.354 1.00 96.94 96 GLY A CA 1
ATOM 737 C C . GLY A 1 96 ? -2.610 6.562 -5.100 1.00 96.94 96 GLY A C 1
ATOM 738 O O . GLY A 1 96 ? -3.271 7.454 -4.540 1.00 96.94 96 GLY A O 1
ATOM 739 N N . PRO A 1 97 ? -2.201 6.662 -6.371 1.00 96.56 97 PRO A N 1
ATOM 740 C CA . PRO A 1 97 ? -2.525 7.786 -7.235 1.00 96.56 97 PRO A CA 1
ATOM 741 C C . PRO A 1 97 ? -4.027 7.841 -7.535 1.00 96.56 97 PRO A C 1
ATOM 743 O O . PRO A 1 97 ? -4.731 6.831 -7.506 1.00 96.56 97 PRO A O 1
ATOM 746 N N . VAL A 1 98 ? -4.516 9.037 -7.858 1.00 96.44 98 VAL A N 1
ATOM 747 C CA . VAL A 1 98 ? -5.895 9.259 -8.306 1.00 96.44 98 VAL A CA 1
ATOM 748 C C . VAL A 1 98 ? -5.904 9.814 -9.722 1.00 96.44 98 VAL A C 1
ATOM 750 O O . VAL A 1 98 ? -4.987 10.529 -10.120 1.00 96.44 98 VAL A O 1
ATOM 753 N N . THR A 1 99 ? -6.952 9.503 -10.472 1.00 94.94 99 THR A N 1
ATOM 754 C CA . THR A 1 99 ? -7.233 10.085 -11.786 1.00 94.94 99 THR A CA 1
ATOM 755 C C . THR A 1 99 ? -8.664 10.616 -11.825 1.00 94.94 99 THR A C 1
ATOM 757 O O . THR A 1 99 ? -9.444 10.399 -10.893 1.00 94.94 99 THR A O 1
ATOM 760 N N . ARG A 1 100 ? -9.002 11.351 -12.884 1.00 94.19 100 ARG A N 1
ATOM 761 C CA . ARG A 1 100 ? -10.375 11.775 -13.160 1.00 94.19 100 ARG A CA 1
ATOM 762 C C . ARG A 1 100 ? -1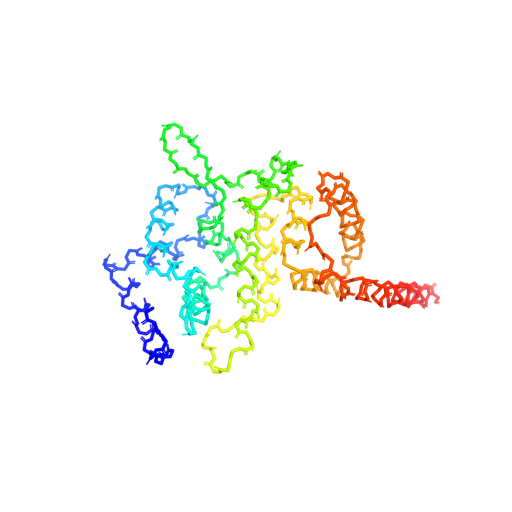0.946 10.914 -14.273 1.00 94.19 100 ARG A C 1
ATOM 764 O O . ARG A 1 100 ? -10.423 10.943 -15.382 1.00 94.19 100 ARG A O 1
ATOM 771 N N . ASP A 1 101 ? -12.036 10.220 -13.982 1.00 88.62 101 ASP A N 1
ATOM 772 C CA . ASP A 1 101 ? -12.826 9.497 -14.974 1.00 88.62 101 ASP A CA 1
ATOM 773 C C . ASP A 1 101 ? -14.247 10.056 -14.972 1.00 88.62 101 ASP A C 1
ATOM 775 O O . ASP A 1 101 ? -14.872 10.187 -13.922 1.00 88.62 101 ASP A O 1
ATOM 779 N N . SER A 1 102 ? -14.733 10.467 -16.143 1.00 87.88 102 SER A N 1
ATOM 780 C CA . SER A 1 102 ? -16.089 11.010 -16.314 1.00 87.88 102 SER A CA 1
ATOM 781 C C . SER A 1 102 ? -16.463 12.145 -15.334 1.00 87.88 102 SER A C 1
ATOM 783 O O . SER A 1 102 ? -17.629 12.359 -15.018 1.00 87.88 102 SER A O 1
ATOM 785 N N . GLY A 1 103 ? -15.466 12.908 -14.863 1.00 87.50 103 GLY A N 1
ATOM 786 C CA . GLY A 1 103 ? -15.629 14.008 -13.902 1.00 87.50 103 GLY A CA 1
ATOM 787 C C . GLY A 1 103 ? -15.510 13.606 -12.426 1.00 87.50 103 GLY A C 1
ATOM 788 O O . GLY A 1 103 ? -15.336 14.484 -11.578 1.00 87.50 103 GLY A O 1
ATOM 789 N N . GLU A 1 104 ? -15.515 12.311 -12.117 1.00 91.06 104 GLU A N 1
ATOM 790 C CA . GLU A 1 104 ? -15.328 11.769 -10.773 1.00 91.06 104 GLU A CA 1
ATOM 791 C C . GLU A 1 104 ? -13.845 11.486 -10.503 1.00 91.06 104 GLU A C 1
ATOM 793 O O . GLU A 1 104 ? -13.080 11.134 -11.400 1.00 91.06 104 GLU A O 1
ATOM 798 N N . THR A 1 105 ? -13.408 11.676 -9.256 1.00 95.44 105 THR A N 1
ATOM 799 C CA . THR A 1 105 ? -12.041 11.308 -8.852 1.00 95.44 105 THR A CA 1
ATOM 800 C C . THR A 1 105 ? -12.046 9.856 -8.411 1.00 95.44 105 THR A C 1
ATOM 802 O O . THR A 1 105 ? -12.790 9.526 -7.494 1.00 95.44 105 THR A O 1
ATOM 805 N N . ILE A 1 106 ? -11.206 9.020 -9.017 1.00 96.62 106 ILE A N 1
ATOM 806 C CA . ILE A 1 106 ? -11.099 7.586 -8.718 1.00 96.62 106 ILE A CA 1
ATOM 807 C C . ILE A 1 106 ? -9.639 7.189 -8.473 1.00 96.62 106 ILE A C 1
ATOM 809 O O . ILE A 1 106 ? -8.720 7.901 -8.881 1.00 96.62 106 ILE A O 1
ATOM 813 N N . ILE A 1 107 ? -9.409 6.047 -7.821 1.00 97.25 107 ILE A N 1
ATOM 814 C CA . ILE A 1 107 ? -8.063 5.474 -7.675 1.00 97.25 107 ILE A CA 1
ATOM 815 C C . ILE A 1 107 ? -7.556 5.029 -9.051 1.00 97.25 107 ILE A C 1
ATOM 817 O O . ILE A 1 107 ? -8.238 4.285 -9.757 1.00 97.25 107 ILE A O 1
ATOM 821 N N . ASN A 1 108 ? -6.350 5.454 -9.432 1.00 96.56 108 ASN A N 1
ATOM 822 C CA . ASN A 1 108 ? -5.724 5.003 -10.671 1.00 96.56 108 ASN A CA 1
ATOM 823 C C . ASN A 1 108 ? -4.957 3.696 -10.432 1.00 96.56 108 ASN A C 1
ATOM 825 O O . ASN A 1 108 ? -3.742 3.690 -10.244 1.00 96.56 108 ASN A O 1
ATOM 829 N N . TRP A 1 109 ? -5.689 2.584 -10.439 1.00 95.94 109 TRP A N 1
ATOM 830 C CA . TRP A 1 109 ? -5.138 1.245 -10.221 1.00 95.94 109 TRP A CA 1
ATOM 831 C C . TRP A 1 109 ? -4.140 0.798 -11.289 1.00 95.94 109 TRP A C 1
ATOM 833 O O . TRP A 1 109 ? -3.303 -0.054 -11.006 1.00 95.94 109 TRP A O 1
ATOM 843 N N . ARG A 1 110 ? -4.231 1.348 -12.504 1.00 95.50 110 ARG A N 1
ATOM 844 C CA . ARG A 1 110 ? -3.420 0.901 -13.640 1.00 95.50 110 ARG A CA 1
ATOM 845 C C . ARG A 1 110 ? -2.177 1.748 -13.890 1.00 95.50 110 ARG A C 1
ATOM 847 O O . ARG A 1 110 ? -1.319 1.288 -14.631 1.00 95.50 110 ARG A O 1
ATOM 854 N N . LEU A 1 111 ? -2.031 2.912 -13.242 1.00 96.19 111 LEU A N 1
ATOM 855 C CA . LEU A 1 111 ? -0.905 3.828 -13.482 1.00 96.19 111 LEU A CA 1
ATOM 856 C C . LEU A 1 111 ? 0.443 3.104 -13.472 1.00 96.19 111 LEU A C 1
ATOM 858 O O . LEU A 1 111 ? 1.223 3.235 -14.402 1.00 96.19 111 LEU A O 1
ATOM 862 N N . PHE A 1 112 ? 0.702 2.310 -12.432 1.00 96.69 112 PHE A N 1
ATOM 863 C CA . PHE A 1 112 ? 1.993 1.644 -12.285 1.00 96.69 112 PHE A CA 1
ATOM 864 C C . PHE A 1 112 ? 2.154 0.389 -13.149 1.00 96.69 112 PHE A C 1
ATOM 866 O O . PHE A 1 112 ? 3.267 -0.124 -13.231 1.00 96.69 112 PHE A O 1
ATOM 873 N N . CYS A 1 113 ? 1.070 -0.107 -13.752 1.00 95.50 113 CYS A N 1
ATOM 874 C CA . CYS A 1 113 ? 1.066 -1.247 -14.672 1.00 95.50 113 CYS A CA 1
ATOM 875 C C . CYS A 1 113 ? 1.334 -0.780 -16.106 1.00 95.50 113 CYS A C 1
ATOM 877 O O . CYS A 1 113 ? 2.177 -1.342 -16.798 1.00 95.50 113 CYS A O 1
ATOM 879 N N . ASP A 1 114 ? 0.619 0.264 -16.527 1.00 94.44 114 ASP A N 1
ATOM 880 C CA . ASP A 1 114 ? 0.581 0.716 -17.917 1.00 94.44 114 ASP A CA 1
ATOM 881 C C . ASP A 1 114 ? 1.707 1.714 -18.241 1.00 94.44 114 ASP A C 1
ATOM 883 O O . ASP A 1 114 ? 2.091 1.858 -19.402 1.00 94.44 114 ASP A O 1
ATOM 887 N N . GLU A 1 115 ? 2.251 2.399 -17.229 1.00 92.94 115 GLU A N 1
ATOM 888 C CA . GLU A 1 115 ? 3.235 3.468 -17.401 1.00 92.94 115 GLU A CA 1
ATOM 889 C C . GLU A 1 115 ? 4.432 3.294 -16.461 1.00 92.94 115 GLU A C 1
ATOM 891 O O . GLU A 1 115 ? 4.279 2.980 -15.281 1.00 92.94 115 GLU A O 1
ATOM 896 N N . THR A 1 116 ? 5.638 3.581 -16.953 1.00 92.75 116 THR A N 1
ATOM 897 C CA . THR A 1 116 ? 6.819 3.781 -16.103 1.00 92.75 116 THR A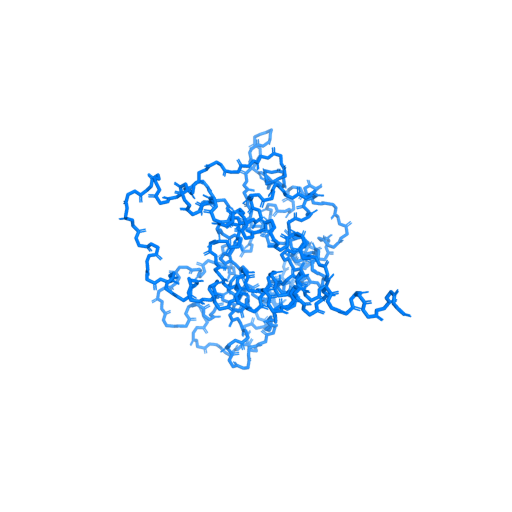 CA 1
ATOM 898 C C . THR A 1 116 ? 6.888 5.248 -15.693 1.00 92.75 116 THR A C 1
ATOM 900 O O . THR A 1 116 ? 6.911 6.123 -16.558 1.00 92.75 116 THR A O 1
ATOM 903 N N . ILE A 1 117 ? 6.947 5.532 -14.388 1.00 90.31 117 ILE A N 1
ATOM 904 C CA . ILE A 1 117 ? 7.017 6.910 -13.888 1.00 90.31 117 ILE A CA 1
ATOM 905 C C . ILE A 1 117 ? 8.396 7.503 -14.228 1.00 90.31 117 ILE A C 1
ATOM 907 O O . ILE A 1 117 ? 9.403 7.036 -13.696 1.00 90.31 117 ILE A O 1
ATOM 911 N N . PRO A 1 118 ? 8.479 8.532 -15.092 1.00 76.62 118 PRO A N 1
ATOM 912 C CA . PRO A 1 118 ? 9.738 8.894 -15.741 1.00 76.62 118 PRO A CA 1
ATOM 913 C C . PRO A 1 118 ? 10.653 9.771 -14.882 1.00 76.62 118 PRO A C 1
ATOM 915 O O . PRO A 1 118 ? 11.841 9.893 -15.179 1.00 76.62 118 PRO A O 1
ATOM 918 N N . THR A 1 119 ? 10.124 10.438 -13.850 1.00 84.62 119 THR A N 1
ATOM 919 C CA . THR A 1 119 ? 10.901 11.387 -13.043 1.00 84.62 119 THR A CA 1
ATOM 920 C C . THR A 1 119 ? 10.822 11.103 -11.549 1.00 84.62 119 THR A C 1
ATOM 922 O O . THR A 1 119 ? 9.776 10.739 -11.012 1.00 84.62 119 THR A O 1
ATOM 925 N N . TYR A 1 120 ? 11.924 11.383 -10.841 1.00 84.88 120 TYR A N 1
ATOM 926 C CA . TYR A 1 120 ? 11.984 11.277 -9.380 1.00 84.88 120 TYR A CA 1
ATOM 927 C C . TYR A 1 120 ? 10.885 12.099 -8.689 1.00 84.88 120 TYR A C 1
ATOM 929 O O . TYR A 1 120 ? 10.252 11.616 -7.760 1.00 84.88 120 TYR A O 1
ATOM 937 N N . ASN A 1 121 ? 10.623 13.328 -9.148 1.00 88.75 121 ASN A N 1
ATOM 938 C CA . ASN A 1 121 ? 9.619 14.213 -8.543 1.00 88.75 121 ASN A CA 1
ATOM 939 C C . ASN A 1 121 ? 8.183 13.684 -8.709 1.00 88.75 121 ASN A C 1
ATOM 941 O O . ASN A 1 121 ? 7.345 13.867 -7.828 1.00 88.75 121 ASN A O 1
ATOM 945 N N . GLU A 1 122 ? 7.875 13.033 -9.831 1.00 90.44 122 GLU A N 1
ATOM 946 C CA . GLU A 1 122 ? 6.578 12.374 -10.017 1.00 90.44 122 GLU A CA 1
ATOM 947 C C . GLU A 1 122 ? 6.484 11.104 -9.177 1.00 90.44 122 GLU A C 1
ATOM 949 O O . GLU A 1 122 ? 5.476 10.902 -8.495 1.00 90.44 122 GLU A O 1
ATOM 954 N N . ALA A 1 123 ? 7.546 10.296 -9.138 1.00 92.00 123 ALA A N 1
ATOM 955 C CA . ALA A 1 123 ? 7.626 9.108 -8.291 1.00 92.00 123 ALA A CA 1
ATOM 956 C C . ALA A 1 123 ? 7.521 9.474 -6.797 1.00 92.00 123 ALA A C 1
ATOM 958 O O . ALA A 1 123 ? 6.867 8.780 -6.020 1.00 92.00 123 ALA A O 1
ATOM 959 N N . GLU A 1 124 ? 8.077 10.616 -6.389 1.00 92.69 124 GLU A N 1
ATOM 960 C CA . GLU A 1 124 ? 7.997 11.138 -5.023 1.00 92.69 124 GLU A CA 1
ATOM 961 C C . GLU A 1 124 ? 6.563 11.527 -4.639 1.00 92.69 124 GLU A C 1
ATOM 963 O O . GLU A 1 124 ? 6.162 11.393 -3.484 1.00 92.69 124 GLU A O 1
ATOM 968 N N . LYS A 1 125 ? 5.753 11.972 -5.600 1.00 94.06 125 LYS A N 1
ATOM 969 C CA . LYS A 1 125 ? 4.345 12.318 -5.362 1.00 94.06 125 LYS A CA 1
ATOM 970 C C . LYS A 1 125 ? 3.416 11.110 -5.439 1.00 94.06 125 LYS A C 1
ATOM 972 O O . LYS A 1 125 ? 2.382 11.112 -4.778 1.00 94.06 125 LYS A O 1
ATOM 977 N N . THR A 1 126 ? 3.764 10.108 -6.244 1.00 94.88 126 THR A N 1
ATOM 978 C CA . THR A 1 126 ? 2.875 8.982 -6.578 1.00 94.88 126 THR A CA 1
ATOM 979 C C . THR A 1 126 ? 3.241 7.692 -5.844 1.00 94.88 126 THR A C 1
ATOM 981 O O . THR A 1 126 ? 2.378 7.089 -5.212 1.00 94.88 126 THR A O 1
ATOM 984 N N . ILE A 1 127 ? 4.511 7.284 -5.872 1.00 96.94 127 ILE A N 1
ATOM 985 C CA . ILE A 1 127 ? 5.003 6.009 -5.327 1.00 96.94 127 ILE A CA 1
ATOM 986 C C . ILE A 1 127 ? 5.450 6.158 -3.868 1.00 96.94 127 ILE A C 1
ATOM 988 O O . ILE A 1 127 ? 5.147 5.307 -3.027 1.00 96.94 127 ILE A O 1
ATOM 992 N N . LYS A 1 128 ? 6.156 7.244 -3.524 1.00 96.12 128 LYS A N 1
ATOM 993 C CA . LYS A 1 128 ? 6.691 7.437 -2.164 1.00 96.12 128 LYS A CA 1
ATOM 994 C C . LYS A 1 128 ? 5.630 7.362 -1.056 1.00 96.12 128 LYS A C 1
ATOM 996 O O . LYS A 1 128 ? 5.965 6.808 -0.012 1.00 96.12 128 LYS A O 1
ATOM 1001 N N . PRO A 1 129 ? 4.378 7.842 -1.209 1.00 97.50 129 PRO A N 1
ATOM 1002 C CA . PRO A 1 129 ? 3.358 7.669 -0.172 1.00 97.50 129 PRO A CA 1
ATOM 1003 C C . PRO A 1 129 ? 3.112 6.201 0.213 1.00 97.50 129 PRO A C 1
ATOM 1005 O O . PRO A 1 129 ? 2.982 5.904 1.401 1.00 97.50 129 PRO A O 1
ATOM 1008 N N . LEU A 1 130 ? 3.119 5.287 -0.764 1.00 98.19 130 LEU A N 1
ATOM 1009 C CA . LEU A 1 130 ? 3.002 3.842 -0.535 1.00 98.19 130 LEU A CA 1
ATOM 1010 C C . LEU A 1 130 ? 4.247 3.303 0.181 1.00 98.19 130 LEU A C 1
ATOM 1012 O O . LEU A 1 130 ? 4.135 2.590 1.178 1.00 98.19 130 LEU A O 1
ATOM 1016 N N . SER A 1 131 ? 5.434 3.707 -0.282 1.00 97.81 131 SER A N 1
ATOM 1017 C CA . SER A 1 131 ? 6.717 3.323 0.325 1.00 97.81 131 SER A CA 1
ATOM 1018 C C . SER A 1 131 ? 6.835 3.787 1.784 1.00 97.81 131 SER A C 1
ATOM 1020 O O . SER A 1 131 ? 7.215 3.015 2.666 1.00 97.81 13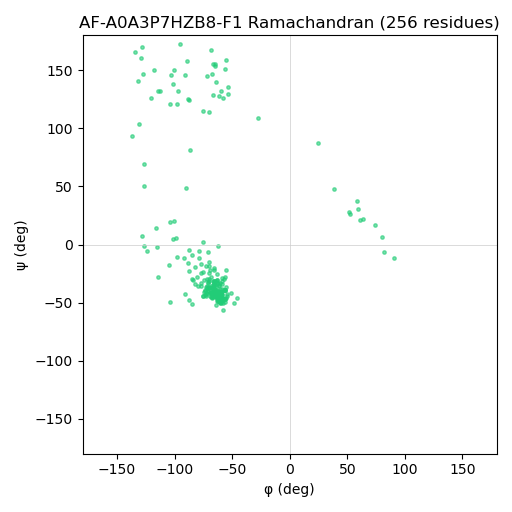1 SER A O 1
ATOM 1022 N N . ASP A 1 132 ? 6.445 5.034 2.067 1.00 97.31 132 ASP A N 1
ATOM 1023 C CA . ASP A 1 132 ? 6.415 5.622 3.408 1.00 97.31 132 ASP A CA 1
ATOM 1024 C C . ASP A 1 132 ? 5.520 4.809 4.348 1.00 97.31 132 ASP A C 1
ATOM 1026 O O . A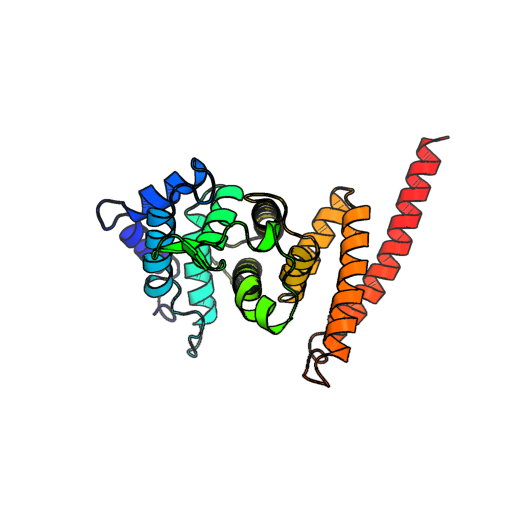SP A 1 132 ? 5.926 4.501 5.468 1.00 97.31 132 ASP A O 1
ATOM 1030 N N . ALA A 1 133 ? 4.319 4.441 3.896 1.00 97.81 133 ALA A N 1
ATOM 1031 C CA . ALA A 1 133 ? 3.387 3.656 4.694 1.00 97.81 133 ALA A CA 1
ATOM 1032 C C . ALA A 1 133 ? 3.958 2.264 5.021 1.00 97.81 133 ALA A C 1
ATOM 1034 O O . ALA A 1 133 ? 3.963 1.867 6.185 1.00 97.81 133 ALA A O 1
ATOM 1035 N N . LEU A 1 134 ? 4.528 1.561 4.037 1.00 98.12 134 LEU A N 1
ATOM 1036 C CA . LEU A 1 134 ? 5.181 0.261 4.251 1.00 98.12 134 LEU A CA 1
ATOM 1037 C C . LEU A 1 134 ? 6.368 0.358 5.217 1.00 98.12 134 LEU A C 1
ATOM 1039 O O . LEU A 1 134 ? 6.553 -0.506 6.074 1.00 98.12 134 LEU A O 1
ATOM 1043 N N . HIS A 1 135 ? 7.163 1.425 5.115 1.00 96.06 135 HIS A N 1
ATOM 1044 C CA . HIS A 1 135 ? 8.273 1.663 6.033 1.00 96.06 135 HIS A CA 1
ATOM 1045 C C . HIS A 1 135 ? 7.795 1.849 7.474 1.00 96.06 135 HIS A C 1
ATOM 1047 O O . HIS A 1 135 ? 8.373 1.255 8.386 1.00 96.06 135 HIS A O 1
ATOM 1053 N N . VAL A 1 136 ? 6.721 2.618 7.678 1.00 96.31 136 VAL A N 1
ATOM 1054 C CA . VAL A 1 136 ? 6.102 2.783 9.000 1.00 96.31 136 VAL A CA 1
ATOM 1055 C C . VAL A 1 136 ? 5.648 1.433 9.554 1.00 96.31 136 VAL A C 1
ATOM 1057 O O . VAL A 1 136 ? 5.950 1.134 10.708 1.00 96.31 136 VAL A O 1
ATOM 1060 N N . LEU A 1 137 ? 5.021 0.579 8.734 1.00 96.81 137 LEU A N 1
ATOM 1061 C CA . LEU A 1 137 ? 4.629 -0.769 9.157 1.00 96.81 137 LEU A CA 1
ATOM 1062 C C . LEU A 1 137 ? 5.840 -1.592 9.626 1.00 96.81 137 LEU A C 1
ATOM 1064 O O . LEU A 1 137 ? 5.807 -2.116 10.735 1.00 96.81 137 LEU A O 1
ATOM 1068 N N . ILE A 1 138 ? 6.950 -1.629 8.877 1.00 94.19 138 ILE A N 1
ATOM 1069 C CA . ILE A 1 138 ? 8.179 -2.348 9.295 1.00 94.19 138 ILE A CA 1
ATOM 1070 C C . ILE A 1 138 ? 8.686 -1.868 10.659 1.00 94.19 138 ILE A C 1
ATOM 1072 O O . ILE A 1 138 ? 9.169 -2.664 11.469 1.00 94.19 138 ILE A O 1
ATOM 1076 N N . LYS A 1 139 ? 8.600 -0.562 10.916 1.00 92.44 139 LYS A N 1
ATOM 1077 C CA . LYS A 1 139 ? 9.094 0.043 12.155 1.00 92.44 139 LYS A CA 1
ATOM 1078 C C . LYS A 1 139 ? 8.259 -0.314 13.380 1.00 92.44 139 LYS A C 1
ATOM 1080 O O . LYS A 1 139 ? 8.800 -0.266 14.479 1.00 92.44 139 LYS A O 1
ATOM 1085 N N . THR A 1 140 ? 7.018 -0.775 13.212 1.00 93.50 140 THR A N 1
ATOM 1086 C CA . THR A 1 140 ? 6.160 -1.178 14.342 1.00 93.50 140 THR A CA 1
ATOM 1087 C C . THR A 1 140 ? 6.760 -2.291 15.203 1.00 93.50 140 THR A C 1
ATOM 1089 O O . THR A 1 140 ? 6.521 -2.317 16.403 1.00 93.50 140 THR A O 1
ATOM 1092 N N . LYS A 1 141 ? 7.597 -3.175 14.639 1.00 90.06 141 LYS A N 1
ATOM 1093 C CA . LYS A 1 141 ? 8.291 -4.231 15.402 1.00 90.06 141 LYS A CA 1
ATOM 1094 C C . LYS A 1 141 ? 9.313 -3.691 16.410 1.00 90.06 141 LYS A C 1
ATOM 1096 O O . LYS A 1 141 ? 9.726 -4.419 17.304 1.00 90.06 141 LYS A O 1
ATOM 1101 N N . GLN A 1 142 ? 9.765 -2.451 16.229 1.00 87.19 142 GLN A N 1
ATOM 1102 C CA . GLN A 1 142 ? 10.741 -1.795 17.104 1.00 87.19 142 GLN A CA 1
ATOM 1103 C C . GLN A 1 142 ? 10.069 -1.087 18.287 1.00 87.19 142 GLN A C 1
ATOM 1105 O O . GLN A 1 142 ? 10.769 -0.535 19.128 1.00 87.19 142 GLN A O 1
ATOM 1110 N N . ILE A 1 143 ? 8.734 -1.068 18.324 1.00 86.44 143 ILE A N 1
ATOM 1111 C CA . ILE A 1 143 ? 7.953 -0.422 19.371 1.00 86.44 143 ILE A CA 1
ATOM 1112 C C . ILE A 1 143 ? 7.536 -1.503 20.372 1.00 86.44 143 ILE A C 1
ATOM 1114 O O . ILE A 1 143 ? 6.882 -2.483 20.004 1.00 86.44 143 ILE A O 1
ATOM 1118 N N . ASP A 1 144 ? 7.937 -1.328 21.628 1.00 79.50 144 ASP A N 1
ATOM 1119 C CA . ASP A 1 144 ? 7.638 -2.279 22.696 1.00 79.50 144 ASP A CA 1
ATOM 1120 C C . ASP A 1 144 ? 6.128 -2.372 22.951 1.00 79.50 144 ASP A C 1
ATOM 1122 O O . ASP A 1 144 ? 5.405 -1.376 22.906 1.00 79.50 144 ASP A O 1
ATOM 1126 N N . GLU A 1 145 ? 5.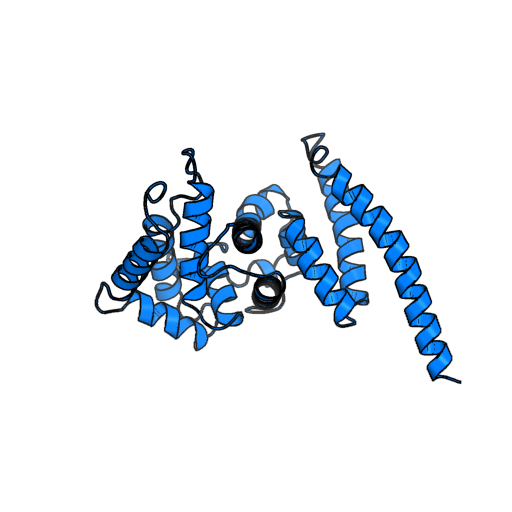652 -3.598 23.194 1.00 78.50 145 GLU A N 1
ATOM 1127 C CA . GLU A 1 145 ? 4.242 -3.912 23.483 1.00 78.50 145 GLU A CA 1
ATOM 1128 C C . GLU A 1 145 ? 3.237 -3.367 22.447 1.00 78.50 145 GLU A C 1
ATOM 1130 O O . GLU A 1 145 ? 2.061 -3.141 22.742 1.00 78.50 145 GLU A O 1
ATOM 1135 N N . PHE A 1 146 ? 3.680 -3.175 21.203 1.00 81.56 146 PHE A N 1
ATOM 1136 C CA . PHE A 1 146 ? 2.846 -2.620 20.148 1.00 81.56 146 PHE A CA 1
ATOM 1137 C C . PHE A 1 146 ? 1.835 -3.659 19.636 1.00 81.56 146 PHE A C 1
ATOM 1139 O O . PHE A 1 146 ? 2.234 -4.671 19.037 1.00 81.56 146 PHE A O 1
ATOM 1146 N N . PRO A 1 147 ? 0.518 -3.442 19.822 1.00 78.69 147 PRO A N 1
ATOM 1147 C CA . PRO A 1 147 ? -0.472 -4.344 19.256 1.00 78.69 147 PRO A CA 1
ATOM 1148 C C . PRO A 1 147 ? -0.404 -4.275 17.734 1.00 78.69 147 PRO A C 1
ATOM 1150 O O . PRO A 1 147 ? -0.032 -3.252 17.160 1.00 78.69 147 PRO A O 1
ATOM 1153 N N . ASN A 1 148 ? -0.800 -5.354 17.061 1.00 84.81 148 ASN A N 1
ATOM 1154 C CA . ASN A 1 148 ? -0.843 -5.385 15.599 1.00 84.81 148 ASN A CA 1
ATOM 1155 C C . ASN A 1 148 ? 0.526 -5.171 14.921 1.00 84.81 148 ASN A C 1
ATOM 1157 O O . ASN A 1 148 ? 0.558 -4.799 13.751 1.00 84.81 148 ASN A O 1
ATOM 1161 N N . SER A 1 149 ? 1.649 -5.402 15.612 1.00 92.62 149 SER A N 1
ATOM 1162 C CA . SER A 1 149 ? 2.989 -5.233 15.033 1.00 92.62 149 SER A CA 1
ATOM 1163 C C . SER A 1 149 ? 3.195 -6.066 13.760 1.00 92.62 149 SER A C 1
ATOM 1165 O O . SER A 1 149 ? 2.563 -7.105 13.543 1.00 92.62 149 SER A O 1
ATOM 1167 N N . TRP A 1 150 ? 4.060 -5.569 12.879 1.00 95.31 150 TRP A N 1
ATOM 1168 C CA . TRP A 1 150 ? 4.330 -6.151 11.566 1.00 95.31 150 TRP A CA 1
ATOM 1169 C C . TRP A 1 150 ? 5.746 -6.691 11.511 1.00 95.31 150 TRP A C 1
ATOM 1171 O O . TRP A 1 150 ? 6.705 -6.014 11.881 1.00 95.31 150 TRP A O 1
ATOM 1181 N N . ASN A 1 151 ? 5.895 -7.915 11.017 1.00 92.75 151 ASN A N 1
ATOM 1182 C CA . ASN A 1 151 ? 7.208 -8.485 10.742 1.00 92.75 151 ASN A CA 1
ATOM 1183 C C . ASN A 1 151 ? 7.604 -8.280 9.262 1.00 92.75 151 ASN A C 1
ATOM 1185 O O . ASN A 1 151 ? 6.814 -7.813 8.443 1.00 92.75 151 ASN A O 1
ATOM 1189 N N . GLN A 1 152 ? 8.850 -8.617 8.915 1.00 92.69 152 GLN A N 1
ATOM 1190 C CA . GLN A 1 152 ? 9.349 -8.464 7.543 1.00 92.69 152 GLN A CA 1
ATOM 1191 C C . GLN A 1 152 ? 8.566 -9.309 6.530 1.00 92.69 152 GLN A C 1
ATOM 1193 O O . GLN A 1 152 ? 8.358 -8.855 5.411 1.00 92.69 152 GLN A O 1
ATOM 1198 N N . HIS A 1 153 ? 8.114 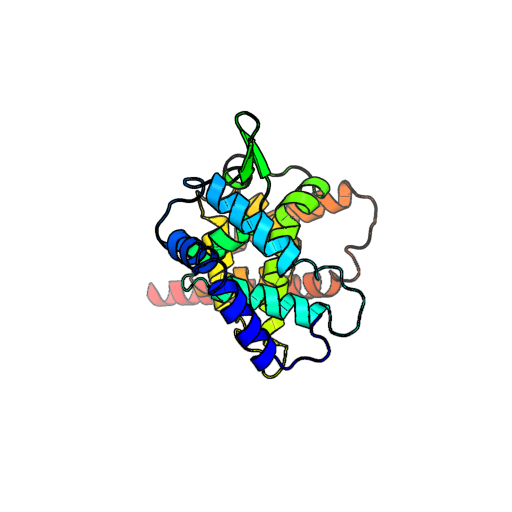-10.502 6.921 1.00 93.81 153 HIS A N 1
ATOM 1199 C CA . HIS A 1 153 ? 7.335 -11.388 6.063 1.00 93.81 153 HIS A CA 1
ATOM 1200 C C . HIS A 1 153 ? 5.935 -10.821 5.779 1.00 93.81 153 HIS A C 1
ATOM 1202 O O . HIS A 1 153 ? 5.499 -10.830 4.632 1.00 93.81 153 HIS A O 1
ATOM 1208 N N . ASP A 1 154 ? 5.269 -10.236 6.780 1.00 95.69 154 ASP A N 1
ATOM 1209 C CA . ASP A 1 154 ? 3.972 -9.575 6.589 1.00 95.69 154 ASP A CA 1
ATOM 1210 C C . ASP A 1 154 ? 4.082 -8.434 5.565 1.00 95.69 154 ASP A C 1
ATOM 1212 O O . ASP A 1 154 ? 3.268 -8.322 4.650 1.00 95.69 154 ASP A O 1
ATOM 1216 N N . VAL A 1 155 ? 5.117 -7.596 5.700 1.00 96.69 155 VAL A N 1
ATOM 1217 C CA . VAL A 1 155 ? 5.333 -6.463 4.791 1.00 96.69 155 VAL A CA 1
ATOM 1218 C C . VAL A 1 155 ? 5.762 -6.934 3.404 1.00 96.69 155 VAL A C 1
ATOM 1220 O O . VAL A 1 155 ? 5.300 -6.366 2.420 1.00 96.69 155 VAL A O 1
ATOM 1223 N N . PHE A 1 156 ? 6.587 -7.980 3.310 1.00 96.00 156 PHE A N 1
ATOM 1224 C CA . PHE A 1 156 ? 6.929 -8.610 2.034 1.00 96.00 156 PHE A CA 1
ATOM 1225 C C . PHE A 1 156 ? 5.673 -9.060 1.284 1.00 96.00 156 PHE A C 1
ATOM 1227 O O . PHE A 1 156 ? 5.494 -8.681 0.133 1.00 96.00 156 PHE A O 1
ATOM 1234 N N . ASN A 1 157 ? 4.765 -9.780 1.950 1.00 96.88 157 ASN A N 1
ATOM 1235 C CA . ASN A 1 157 ? 3.534 -10.256 1.320 1.00 96.88 157 ASN A CA 1
ATOM 1236 C C . ASN A 1 157 ? 2.667 -9.095 0.808 1.00 96.88 157 ASN A C 1
ATOM 1238 O O . ASN A 1 157 ? 2.103 -9.191 -0.277 1.00 96.88 157 ASN A O 1
ATOM 1242 N N . ILE A 1 158 ? 2.586 -7.976 1.542 1.00 97.62 158 ILE A N 1
ATOM 1243 C CA . ILE A 1 158 ? 1.891 -6.778 1.042 1.00 97.62 158 ILE A CA 1
ATOM 1244 C C . ILE A 1 158 ? 2.603 -6.200 -0.177 1.00 97.62 158 ILE A C 1
ATOM 1246 O O . ILE A 1 158 ? 1.926 -5.815 -1.122 1.00 97.62 158 ILE A O 1
ATOM 1250 N N . VAL A 1 159 ? 3.934 -6.096 -0.151 1.00 97.44 159 VAL A N 1
ATOM 1251 C CA . VAL A 1 159 ? 4.716 -5.564 -1.276 1.00 97.44 159 VAL A CA 1
ATOM 1252 C C . VAL A 1 159 ? 4.475 -6.390 -2.538 1.00 97.44 159 VAL A C 1
ATOM 1254 O O . VAL A 1 159 ? 4.195 -5.796 -3.574 1.00 97.44 159 VAL A O 1
ATOM 1257 N N . GLU A 1 160 ? 4.513 -7.720 -2.436 1.00 95.69 160 GLU A N 1
ATOM 1258 C CA . GLU A 1 160 ? 4.256 -8.621 -3.566 1.00 95.69 160 GLU A CA 1
ATOM 1259 C C . GLU A 1 160 ? 2.828 -8.478 -4.096 1.00 95.69 160 GLU A C 1
ATOM 1261 O O . GLU A 1 160 ? 2.617 -8.305 -5.293 1.00 95.69 160 GLU A O 1
ATOM 1266 N N . GLU A 1 161 ? 1.830 -8.493 -3.213 1.00 97.19 161 GLU A N 1
ATOM 1267 C CA . GLU A 1 161 ? 0.427 -8.337 -3.612 1.00 97.19 161 GLU A CA 1
ATOM 1268 C C . GLU A 1 161 ? 0.153 -6.946 -4.203 1.00 97.19 161 GLU A C 1
ATOM 1270 O O . GLU A 1 161 ? -0.657 -6.801 -5.115 1.00 97.19 161 GLU A O 1
ATOM 1275 N N . LEU A 1 162 ? 0.821 -5.905 -3.695 1.00 97.50 162 LEU A N 1
ATOM 1276 C CA . LEU A 1 162 ? 0.684 -4.531 -4.175 1.00 97.50 162 LEU A CA 1
ATOM 1277 C C . LEU A 1 162 ? 1.262 -4.373 -5.581 1.00 97.50 162 LEU A C 1
ATOM 1279 O O . LEU A 1 162 ? 0.613 -3.756 -6.420 1.00 97.50 162 LEU A O 1
ATOM 1283 N N . SER A 1 163 ? 2.454 -4.920 -5.834 1.00 96.50 163 SER A N 1
ATOM 1284 C CA . SER A 1 163 ? 3.143 -4.809 -7.125 1.00 96.50 163 SER A CA 1
ATOM 1285 C C . SER A 1 163 ? 2.607 -5.760 -8.195 1.00 96.50 163 SER A C 1
ATOM 1287 O O . SER A 1 163 ? 3.033 -5.672 -9.343 1.00 96.50 163 SER A O 1
ATOM 1289 N N . THR A 1 164 ? 1.678 -6.653 -7.843 1.00 95.62 164 THR A N 1
ATOM 1290 C CA . THR A 1 164 ? 1.038 -7.606 -8.767 1.00 95.62 164 THR A CA 1
ATOM 1291 C C . THR A 1 164 ? -0.463 -7.380 -8.951 1.00 95.62 164 THR A C 1
ATOM 1293 O O . THR A 1 164 ? -1.088 -8.065 -9.761 1.00 95.62 164 THR A O 1
ATOM 1296 N N . THR A 1 165 ? -1.043 -6.401 -8.246 1.00 94.06 165 THR A N 1
ATOM 1297 C CA . THR A 1 165 ? -2.468 -6.050 -8.317 1.00 94.06 165 THR A CA 1
ATOM 1298 C C . THR A 1 165 ? -2.663 -4.643 -8.904 1.00 94.06 165 THR A C 1
ATOM 1300 O O . THR A 1 165 ? -2.063 -3.690 -8.400 1.00 94.06 165 THR A O 1
ATOM 1303 N N . PRO A 1 166 ? -3.574 -4.446 -9.882 1.00 92.31 166 PRO A N 1
ATOM 1304 C CA . PRO A 1 166 ? -4.436 -5.452 -10.519 1.00 92.31 166 PRO A CA 1
ATOM 1305 C C . PRO A 1 166 ? -3.700 -6.355 -11.519 1.00 92.31 166 PRO A C 1
ATOM 1307 O O . PRO A 1 166 ? -4.153 -7.465 -11.773 1.00 92.31 166 PRO A O 1
ATOM 1310 N N . GLU A 1 167 ? -2.584 -5.872 -12.055 1.00 95.19 167 GLU A N 1
ATOM 1311 C CA . GLU A 1 167 ? -1.634 -6.596 -12.897 1.00 95.19 167 GLU A CA 1
ATOM 1312 C C . GLU A 1 167 ? -0.214 -6.270 -12.395 1.00 95.19 167 GLU A C 1
ATOM 1314 O O . GLU A 1 167 ? -0.048 -5.336 -11.599 1.00 95.19 167 GLU A O 1
ATOM 1319 N N . PRO A 1 168 ? 0.819 -7.023 -12.814 1.00 96.69 168 PRO A N 1
ATOM 1320 C CA . PRO A 1 168 ? 2.199 -6.696 -12.483 1.00 96.69 168 PRO A CA 1
ATOM 1321 C C . PRO A 1 168 ? 2.561 -5.264 -12.878 1.00 96.69 168 PRO A C 1
ATOM 1323 O O . PRO A 1 168 ? 2.342 -4.846 -14.015 1.00 96.69 168 PRO A O 1
ATOM 1326 N N . TRP A 1 169 ? 3.129 -4.517 -11.935 1.00 96.94 169 TRP A N 1
ATOM 1327 C CA . TRP A 1 169 ? 3.661 -3.186 -12.202 1.00 96.94 169 TRP A CA 1
ATOM 1328 C C . TRP A 1 169 ? 4.845 -3.267 -13.165 1.00 96.94 169 TRP A C 1
ATOM 1330 O O . TRP A 1 169 ? 5.582 -4.258 -13.184 1.00 96.94 169 TRP A O 1
ATOM 1340 N N . ALA A 1 170 ? 5.096 -2.175 -13.888 1.00 95.19 170 ALA A N 1
ATOM 1341 C CA . ALA A 1 170 ? 6.380 -1.968 -14.538 1.00 95.19 170 ALA A CA 1
ATOM 1342 C C . ALA A 1 170 ? 7.506 -2.114 -13.500 1.00 95.19 170 ALA A C 1
ATOM 1344 O O . ALA A 1 170 ? 7.421 -1.606 -12.372 1.00 95.19 170 ALA A O 1
ATOM 1345 N N . PHE A 1 171 ? 8.560 -2.836 -13.874 1.00 93.31 171 PHE A N 1
ATOM 1346 C CA . PHE A 1 171 ? 9.592 -3.260 -12.932 1.00 93.31 171 PHE A CA 1
ATOM 1347 C C . PHE A 1 171 ? 10.328 -2.068 -12.300 1.00 93.31 171 PHE A C 1
ATOM 1349 O O . PHE A 1 171 ? 10.678 -2.091 -11.120 1.00 93.31 171 PHE A O 1
ATOM 1356 N N . GLU A 1 172 ? 10.494 -0.982 -13.052 1.00 92.75 172 GLU A N 1
ATOM 1357 C CA . GLU A 1 172 ? 11.090 0.275 -12.604 1.00 92.75 172 GLU A CA 1
ATOM 1358 C C . GLU A 1 172 ? 10.254 0.955 -11.511 1.00 92.75 172 GLU A C 1
ATOM 1360 O O . GLU A 1 172 ? 10.814 1.505 -10.559 1.00 92.75 172 GLU A O 1
ATOM 1365 N N . ASN A 1 173 ? 8.920 0.872 -11.581 1.00 95.31 173 ASN A N 1
ATOM 1366 C CA . ASN A 1 173 ? 8.037 1.417 -10.545 1.00 95.31 173 ASN A CA 1
ATOM 1367 C C . ASN A 1 173 ? 8.151 0.609 -9.248 1.00 95.31 173 ASN A C 1
ATOM 1369 O O . ASN A 1 173 ? 8.219 1.184 -8.158 1.00 95.31 173 ASN A O 1
ATOM 1373 N N . PHE A 1 174 ? 8.219 -0.722 -9.361 1.00 95.69 174 PHE A N 1
ATOM 1374 C CA . PHE A 1 174 ? 8.482 -1.598 -8.219 1.00 95.69 174 PHE A CA 1
ATOM 1375 C C . PHE A 1 174 ? 9.841 -1.281 -7.583 1.00 95.69 174 PHE A C 1
ATOM 1377 O O . PHE A 1 174 ? 9.935 -1.067 -6.376 1.00 95.69 174 PHE A O 1
ATOM 1384 N N . VAL A 1 175 ? 10.894 -1.158 -8.388 1.00 93.06 175 VAL A N 1
ATOM 1385 C CA . VAL A 1 175 ? 12.226 -0.773 -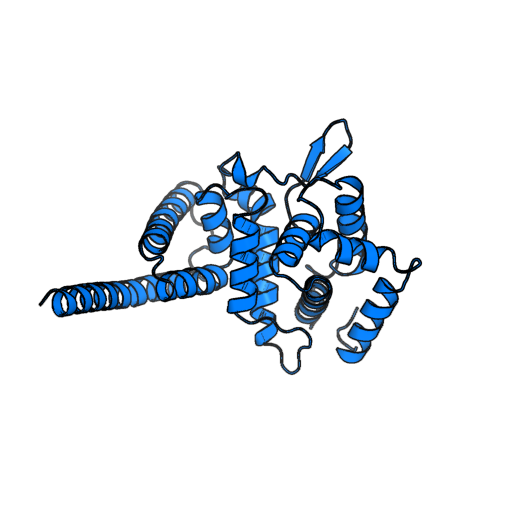7.908 1.00 93.06 175 VAL A CA 1
ATOM 1386 C C . VAL A 1 175 ? 12.210 0.614 -7.252 1.00 93.06 175 VAL A C 1
ATOM 1388 O O . VAL A 1 175 ? 12.774 0.785 -6.167 1.00 93.06 175 VAL A O 1
ATOM 1391 N N . SER A 1 176 ? 11.505 1.580 -7.842 1.00 93.31 176 SER A N 1
ATOM 1392 C CA . SER A 1 176 ? 11.331 2.929 -7.292 1.00 93.31 176 SER A CA 1
ATOM 1393 C C . SER A 1 176 ? 10.654 2.911 -5.920 1.00 93.31 176 SER A C 1
ATOM 1395 O O . SER A 1 176 ? 11.103 3.605 -5.004 1.00 93.31 176 SER A O 1
ATOM 1397 N N . LEU A 1 177 ? 9.632 2.065 -5.728 1.00 96.06 177 LEU A N 1
ATOM 1398 C CA . LEU A 1 177 ? 8.977 1.856 -4.430 1.00 96.06 177 LEU A CA 1
ATOM 1399 C C . LEU A 1 177 ? 9.991 1.471 -3.348 1.00 96.06 177 LEU A C 1
ATOM 1401 O O . LEU A 1 177 ? 9.961 2.025 -2.245 1.00 96.06 177 LEU A O 1
ATOM 1405 N N . LEU A 1 178 ? 10.910 0.557 -3.666 1.00 94.94 178 LEU A N 1
ATOM 1406 C CA . LEU A 1 178 ? 11.934 0.095 -2.729 1.00 94.94 178 LEU A CA 1
ATOM 1407 C C . LEU A 1 178 ? 13.022 1.151 -2.488 1.00 94.94 178 LEU A C 1
ATOM 1409 O O . LEU A 1 178 ? 13.507 1.289 -1.364 1.00 94.94 178 LEU A O 1
ATOM 1413 N N . LEU A 1 179 ? 13.391 1.918 -3.518 1.00 91.88 179 LEU A N 1
ATOM 1414 C CA . LEU A 1 179 ? 14.431 2.946 -3.431 1.00 91.88 179 LEU A CA 1
ATOM 1415 C C . LEU A 1 179 ? 14.054 4.105 -2.503 1.00 91.88 179 LEU A C 1
ATOM 1417 O O . LEU A 1 179 ? 14.935 4.623 -1.815 1.00 91.88 179 LEU A O 1
ATOM 1421 N N . PHE A 1 180 ? 12.772 4.476 -2.421 1.00 93.31 180 PHE A N 1
ATOM 1422 C CA . PHE A 1 180 ? 12.324 5.522 -1.493 1.00 93.31 180 PHE A CA 1
ATOM 1423 C C . PHE A 1 180 ? 12.551 5.161 -0.022 1.00 93.31 180 PHE A C 1
ATOM 1425 O O . PHE A 1 180 ? 12.770 6.052 0.803 1.00 93.31 180 PHE A O 1
ATOM 1432 N N . ARG A 1 181 ? 12.506 3.869 0.328 1.00 92.81 181 ARG A N 1
ATOM 1433 C CA . ARG A 1 181 ? 12.703 3.382 1.699 1.00 92.81 181 ARG A CA 1
ATOM 1434 C C . ARG A 1 181 ? 13.595 2.138 1.698 1.00 92.81 181 ARG A C 1
ATOM 1436 O O . ARG A 1 181 ? 13.084 1.022 1.640 1.00 92.81 181 ARG A O 1
ATOM 1443 N N . PRO A 1 182 ? 14.921 2.298 1.878 1.00 88.38 182 PRO A N 1
ATOM 1444 C CA . PRO A 1 182 ? 15.897 1.209 1.776 1.00 88.38 182 PRO A CA 1
ATOM 1445 C C . PRO A 1 182 ? 15.647 -0.013 2.672 1.00 88.38 182 PRO A C 1
ATOM 1447 O O . PRO A 1 182 ? 16.110 -1.107 2.361 1.00 88.38 182 PRO A O 1
ATOM 1450 N N . SER A 1 183 ? 14.885 0.124 3.763 1.00 89.06 183 SER A N 1
ATOM 1451 C CA . SER A 1 183 ? 14.452 -1.033 4.559 1.00 89.06 183 SER A CA 1
ATOM 1452 C C . SER A 1 183 ? 13.638 -2.044 3.741 1.00 89.06 183 SER A C 1
ATOM 1454 O O . SER A 1 183 ? 13.708 -3.238 4.015 1.00 89.06 183 SER A O 1
ATOM 1456 N N . LEU A 1 184 ? 12.886 -1.582 2.735 1.00 92.69 184 LEU A N 1
ATOM 1457 C CA . LEU A 1 184 ? 12.092 -2.426 1.839 1.00 92.69 184 LEU A CA 1
ATOM 1458 C C . LEU A 1 184 ? 12.965 -3.217 0.861 1.00 92.69 184 LEU A C 1
ATOM 1460 O O . LEU A 1 184 ? 12.595 -4.330 0.490 1.00 92.69 184 LEU A O 1
ATOM 1464 N N . ILE A 1 185 ? 14.136 -2.684 0.490 1.00 92.00 185 ILE A N 1
ATOM 1465 C CA . ILE A 1 185 ? 15.119 -3.394 -0.342 1.00 92.00 185 ILE A CA 1
ATOM 1466 C C . ILE A 1 185 ? 15.564 -4.668 0.375 1.00 92.00 185 ILE A C 1
ATOM 1468 O O . ILE A 1 185 ? 15.519 -5.748 -0.205 1.00 92.00 185 ILE A O 1
ATOM 1472 N N . SER A 1 186 ? 15.938 -4.557 1.655 1.00 89.12 186 SER A N 1
ATOM 1473 C CA . SER A 1 186 ? 16.360 -5.716 2.450 1.00 89.12 186 SER A CA 1
ATOM 1474 C C . SER A 1 186 ? 15.243 -6.752 2.585 1.00 89.12 186 SER A C 1
ATOM 1476 O O . SER A 1 186 ? 15.511 -7.937 2.398 1.00 89.12 186 SER A O 1
ATOM 1478 N N . VAL A 1 187 ? 14.005 -6.320 2.846 1.00 90.19 187 VAL A N 1
ATOM 1479 C CA . VAL A 1 187 ? 12.842 -7.219 2.934 1.00 90.19 187 VAL A CA 1
ATOM 1480 C C . VAL A 1 187 ? 12.626 -7.975 1.619 1.00 90.19 187 VAL A C 1
ATOM 1482 O O . VAL A 1 187 ? 12.548 -9.201 1.618 1.00 90.19 187 VAL A O 1
ATOM 1485 N N . SER A 1 188 ? 12.602 -7.254 0.497 1.00 91.88 188 SER A N 1
ATOM 1486 C CA . SER A 1 188 ? 12.264 -7.822 -0.814 1.00 91.88 188 SER A CA 1
ATOM 1487 C C . SER A 1 188 ? 13.376 -8.703 -1.386 1.00 91.88 188 SER A C 1
ATOM 1489 O O . SER A 1 188 ? 13.090 -9.764 -1.940 1.00 91.88 188 SER A O 1
ATOM 1491 N N . LEU A 1 189 ? 14.644 -8.301 -1.230 1.00 89.00 189 LEU A N 1
ATOM 1492 C CA . LEU A 1 189 ? 15.791 -9.082 -1.702 1.00 89.00 189 LEU A CA 1
ATOM 1493 C C . LEU A 1 189 ? 15.987 -10.360 -0.892 1.00 89.00 189 LEU A C 1
ATOM 1495 O O . LEU A 1 189 ? 16.218 -11.409 -1.483 1.00 89.00 189 LEU A O 1
ATOM 1499 N N . THR A 1 190 ? 15.893 -10.288 0.441 1.00 86.88 190 THR A N 1
ATOM 1500 C CA . THR A 1 190 ? 16.108 -11.467 1.298 1.00 86.88 190 THR A CA 1
ATOM 1501 C C . THR A 1 190 ? 15.103 -12.558 0.947 1.00 86.88 190 THR A C 1
ATOM 1503 O O . THR A 1 190 ? 15.501 -13.680 0.643 1.00 86.88 190 THR A O 1
ATOM 1506 N N . ALA A 1 191 ? 13.819 -12.201 0.851 1.00 87.19 191 ALA A N 1
ATOM 1507 C CA . ALA A 1 191 ? 12.773 -13.143 0.474 1.00 87.19 191 ALA A CA 1
ATOM 1508 C C . ALA A 1 191 ? 12.992 -13.744 -0.927 1.00 87.19 191 ALA A C 1
ATOM 1510 O O . ALA A 1 191 ? 12.851 -14.954 -1.104 1.00 87.19 191 ALA A O 1
ATOM 1511 N N . ARG A 1 192 ? 13.391 -12.943 -1.925 1.00 87.62 192 ARG A N 1
ATOM 1512 C CA . ARG A 1 192 ? 13.675 -13.446 -3.284 1.00 87.62 192 ARG A CA 1
ATOM 1513 C C . ARG A 1 192 ? 14.864 -14.407 -3.319 1.00 87.62 192 ARG A C 1
ATOM 1515 O O . ARG A 1 192 ? 14.785 -15.453 -3.962 1.00 87.62 192 ARG A O 1
ATOM 1522 N N . LEU A 1 193 ? 15.941 -14.090 -2.602 1.00 86.00 193 LEU A N 1
ATOM 1523 C CA . LEU A 1 193 ? 17.131 -14.943 -2.519 1.00 86.00 193 LEU A CA 1
ATOM 1524 C C . LEU A 1 193 ? 16.839 -16.270 -1.807 1.00 86.00 193 LEU A C 1
ATOM 1526 O O . LEU A 1 193 ? 17.336 -17.310 -2.237 1.00 86.00 193 LEU A O 1
ATOM 1530 N N . GLU A 1 194 ? 16.009 -16.252 -0.764 1.00 86.31 194 GLU A N 1
ATOM 1531 C CA . GLU A 1 194 ? 15.601 -17.457 -0.031 1.00 86.31 194 GLU A CA 1
ATOM 1532 C C . GLU A 1 194 ? 14.668 -18.364 -0.851 1.00 86.31 194 GLU A C 1
ATOM 1534 O O . GLU A 1 194 ? 14.714 -19.584 -0.703 1.00 86.31 194 GLU A O 1
ATOM 1539 N N . ASN A 1 195 ? 13.871 -17.793 -1.762 1.00 84.38 195 ASN A N 1
ATOM 1540 C CA . ASN A 1 195 ? 12.873 -18.520 -2.557 1.00 84.38 195 ASN A CA 1
ATOM 1541 C C . ASN A 1 195 ? 13.319 -18.842 -4.000 1.00 84.38 195 ASN A C 1
ATOM 1543 O O . ASN A 1 195 ? 12.493 -19.165 -4.847 1.00 84.38 195 ASN A O 1
ATOM 1547 N N . ASN A 1 196 ? 14.629 -18.828 -4.280 1.00 82.25 196 ASN A N 1
ATOM 1548 C CA . ASN A 1 196 ? 15.229 -19.127 -5.594 1.00 82.25 196 ASN A CA 1
ATOM 1549 C C . ASN A 1 196 ? 14.862 -18.156 -6.737 1.00 82.25 196 ASN A C 1
ATOM 1551 O O . ASN A 1 196 ? 15.051 -18.493 -7.905 1.00 82.25 196 ASN A O 1
ATOM 1555 N N . TYR A 1 197 ? 14.448 -16.927 -6.430 1.00 86.25 197 TYR A N 1
ATOM 1556 C CA . TYR A 1 197 ? 14.225 -15.859 -7.415 1.00 86.25 197 TYR A CA 1
ATOM 1557 C C . TYR A 1 197 ? 15.498 -15.025 -7.638 1.00 86.25 197 TYR A C 1
ATOM 1559 O O . TYR A 1 197 ? 15.496 -13.795 -7.579 1.00 86.25 197 TYR A O 1
ATOM 1567 N N . ALA A 1 198 ? 16.629 -15.704 -7.858 1.00 84.12 198 ALA A N 1
ATOM 1568 C CA . ALA A 1 198 ? 17.940 -15.060 -7.968 1.00 84.12 198 ALA A CA 1
ATOM 1569 C C . ALA A 1 198 ? 18.062 -14.148 -9.202 1.00 84.12 198 ALA A C 1
ATOM 1571 O O . ALA A 1 198 ? 18.730 -13.117 -9.131 1.00 84.12 198 ALA A O 1
ATOM 1572 N N . ASP A 1 199 ? 17.401 -14.504 -10.305 1.00 87.12 199 ASP A N 1
ATOM 1573 C CA . ASP A 1 199 ? 17.412 -13.708 -11.537 1.00 87.12 199 ASP A CA 1
ATOM 1574 C C . ASP A 1 199 ? 16.667 -12.381 -11.345 1.00 87.12 199 ASP A C 1
ATOM 1576 O O . ASP A 1 199 ? 17.166 -11.326 -11.734 1.00 87.12 199 ASP A O 1
ATOM 1580 N N . GLU A 1 200 ? 15.523 -12.408 -10.656 1.00 86.00 200 GLU A N 1
ATOM 1581 C CA . GLU A 1 200 ? 14.772 -11.199 -10.313 1.00 86.00 200 GLU A CA 1
ATOM 1582 C C . GLU A 1 200 ? 15.561 -10.319 -9.337 1.00 86.00 200 GLU A C 1
ATOM 1584 O O . GLU A 1 200 ? 15.685 -9.114 -9.548 1.00 86.00 200 GLU A O 1
ATOM 1589 N N . ALA A 1 201 ? 16.190 -10.917 -8.318 1.00 87.44 201 ALA A N 1
ATOM 1590 C CA . ALA A 1 201 ? 17.087 -10.191 -7.420 1.00 87.44 201 ALA A CA 1
ATOM 1591 C C . ALA A 1 201 ? 18.261 -9.539 -8.181 1.00 87.44 201 ALA A C 1
ATOM 1593 O O . ALA A 1 201 ? 18.641 -8.407 -7.881 1.00 87.44 201 ALA A O 1
ATOM 1594 N N . CYS A 1 202 ? 18.817 -10.216 -9.192 1.00 85.31 202 CYS A N 1
ATOM 1595 C CA . CYS A 1 202 ? 19.859 -9.658 -10.055 1.00 85.31 202 CYS A CA 1
ATOM 1596 C C . CYS A 1 202 ? 19.343 -8.471 -10.881 1.00 85.31 202 CYS A C 1
ATOM 1598 O O . CYS A 1 202 ? 20.012 -7.434 -10.941 1.00 85.31 202 CYS A O 1
ATOM 1600 N N . LEU A 1 203 ? 18.142 -8.588 -11.452 1.00 87.44 203 LEU A N 1
ATOM 1601 C CA . LEU A 1 203 ? 17.501 -7.505 -12.193 1.00 87.44 203 LEU A CA 1
ATOM 1602 C C . LEU A 1 203 ? 17.253 -6.285 -11.294 1.00 87.44 203 LEU A C 1
ATOM 1604 O O . LEU A 1 203 ? 17.565 -5.168 -11.697 1.00 87.44 203 LEU A O 1
ATOM 1608 N N . MET A 1 204 ? 16.813 -6.491 -10.046 1.00 88.88 204 MET A N 1
ATOM 1609 C CA . MET A 1 204 ? 16.664 -5.407 -9.066 1.00 88.88 204 MET A CA 1
ATOM 1610 C C . MET A 1 204 ? 17.982 -4.649 -8.867 1.00 88.88 204 MET A C 1
ATOM 1612 O O . MET A 1 204 ? 17.992 -3.421 -8.924 1.00 88.88 204 MET A O 1
ATOM 1616 N N . PHE A 1 205 ? 19.107 -5.354 -8.681 1.00 84.12 205 PHE A N 1
ATOM 1617 C CA . PHE A 1 205 ? 20.421 -4.711 -8.545 1.00 84.12 205 PHE A CA 1
ATOM 1618 C C . PHE A 1 205 ? 20.811 -3.898 -9.779 1.00 84.12 205 PHE A C 1
ATOM 1620 O O . PHE A 1 205 ? 21.344 -2.794 -9.638 1.00 84.12 205 PHE A O 1
ATOM 1627 N N . HIS A 1 206 ? 20.540 -4.426 -10.973 1.00 83.06 206 HIS A N 1
ATOM 1628 C CA . HIS A 1 206 ? 20.821 -3.724 -12.219 1.00 83.06 206 HIS A CA 1
ATOM 1629 C C . HIS A 1 206 ? 20.012 -2.424 -12.323 1.00 83.06 206 HIS A C 1
ATOM 1631 O O . HIS A 1 206 ? 20.587 -1.354 -12.536 1.00 83.06 206 HIS A O 1
ATOM 1637 N N . THR A 1 207 ? 18.704 -2.488 -12.071 1.00 84.94 207 THR A N 1
ATOM 1638 C CA . THR A 1 207 ? 17.823 -1.315 -12.110 1.00 84.94 207 THR A CA 1
ATOM 1639 C C . THR A 1 207 ? 18.171 -0.307 -11.011 1.00 84.94 207 THR A C 1
ATOM 1641 O O . THR A 1 207 ? 18.223 0.889 -11.287 1.00 84.94 207 THR A O 1
ATOM 1644 N N . PHE A 1 208 ? 18.530 -0.749 -9.795 1.00 83.81 208 PHE A N 1
ATOM 1645 C CA . PHE A 1 208 ? 19.012 0.152 -8.735 1.00 83.81 208 PHE A CA 1
ATOM 1646 C C . PHE A 1 208 ? 20.243 0.960 -9.164 1.00 83.81 208 PHE A C 1
ATOM 1648 O O . PHE A 1 208 ? 20.366 2.130 -8.795 1.00 83.81 208 PHE A O 1
ATOM 1655 N N . ALA A 1 209 ? 21.168 0.346 -9.908 1.00 77.94 209 ALA A N 1
ATOM 1656 C CA . ALA A 1 209 ? 22.355 1.033 -10.401 1.00 77.94 209 ALA A CA 1
ATOM 1657 C C . ALA A 1 209 ? 21.987 2.104 -11.440 1.00 77.94 209 ALA A C 1
ATOM 1659 O O . ALA A 1 209 ? 22.456 3.236 -11.330 1.00 77.94 209 ALA A O 1
ATOM 1660 N N . ILE A 1 210 ? 21.101 1.775 -12.386 1.00 76.62 210 ILE A N 1
ATOM 1661 C CA . ILE A 1 210 ? 20.654 2.690 -13.447 1.00 76.62 210 ILE A CA 1
ATOM 1662 C C . ILE A 1 210 ? 19.891 3.888 -12.868 1.00 76.62 210 ILE A C 1
ATOM 1664 O O . ILE A 1 210 ? 20.273 5.032 -13.120 1.00 76.62 210 ILE A O 1
ATOM 1668 N N . GLU A 1 211 ? 18.873 3.642 -12.038 1.00 68.56 211 GLU A N 1
ATOM 1669 C CA . GLU A 1 211 ? 18.029 4.689 -11.438 1.00 68.56 211 GLU A CA 1
ATOM 1670 C C . GLU A 1 211 ? 18.846 5.680 -10.592 1.00 68.56 211 GLU A C 1
ATOM 1672 O O . GLU A 1 211 ? 18.592 6.890 -10.571 1.00 68.56 211 GLU A O 1
ATOM 1677 N N . ARG A 1 212 ? 19.908 5.191 -9.935 1.00 60.22 212 ARG A N 1
ATOM 1678 C CA . ARG A 1 212 ? 20.847 6.042 -9.191 1.00 60.22 212 ARG A CA 1
ATOM 1679 C C . ARG A 1 212 ? 21.741 6.867 -10.098 1.00 60.22 212 ARG A C 1
ATOM 1681 O O . ARG A 1 212 ? 21.963 8.039 -9.801 1.00 60.22 212 ARG A O 1
ATOM 1688 N N . THR A 1 213 ? 22.259 6.291 -11.179 1.00 53.56 213 THR A N 1
ATOM 1689 C CA . THR A 1 213 ? 23.085 7.034 -12.135 1.00 53.56 213 THR A CA 1
ATOM 1690 C C . THR A 1 213 ? 22.275 8.168 -12.764 1.00 53.56 213 THR A C 1
ATOM 1692 O O . THR A 1 213 ? 22.720 9.313 -12.734 1.00 53.56 213 THR A O 1
ATOM 1695 N N . VAL A 1 214 ? 21.047 7.900 -13.217 1.00 48.91 214 VAL A N 1
ATOM 1696 C CA . VAL A 1 214 ? 20.165 8.923 -13.806 1.00 48.91 214 VAL A CA 1
ATOM 1697 C C . VAL A 1 214 ? 19.803 10.012 -12.786 1.00 48.91 214 VAL A C 1
ATOM 1699 O O . VAL A 1 214 ? 19.888 11.198 -13.104 1.00 48.91 214 VAL A O 1
ATOM 1702 N N . SER A 1 215 ? 19.504 9.646 -11.535 1.00 47.19 215 SER A N 1
ATOM 1703 C CA . SER A 1 215 ? 19.184 10.615 -10.473 1.00 47.19 215 SER A CA 1
ATOM 1704 C C . SER A 1 215 ? 20.365 11.524 -10.103 1.00 47.19 215 SER A C 1
ATOM 1706 O O . SER A 1 215 ? 20.176 12.728 -9.914 1.00 47.19 215 SER A O 1
ATOM 1708 N N . VAL A 1 216 ? 21.589 10.981 -10.045 1.00 42.62 216 VAL A N 1
ATOM 1709 C CA . VAL A 1 216 ? 22.819 11.743 -9.748 1.00 42.62 216 VAL A CA 1
ATOM 1710 C C . VAL A 1 216 ? 23.177 12.707 -10.884 1.00 42.62 216 VAL A C 1
ATOM 1712 O O . VAL A 1 216 ? 23.630 13.818 -10.608 1.00 42.62 216 VAL A O 1
ATOM 1715 N N . PHE A 1 217 ? 22.940 12.326 -12.143 1.00 34.09 217 PHE A N 1
ATOM 1716 C CA . PHE A 1 217 ? 23.174 13.204 -13.295 1.00 34.09 217 PHE A CA 1
ATOM 1717 C C . PHE A 1 217 ? 22.078 14.267 -13.479 1.00 34.09 217 PHE A C 1
ATOM 1719 O O . PHE A 1 217 ? 22.388 15.384 -13.889 1.00 34.09 217 PHE A O 1
ATOM 1726 N N . ALA A 1 218 ? 20.819 13.963 -13.146 1.00 39.03 218 ALA A N 1
ATOM 1727 C CA . ALA A 1 218 ? 19.699 14.893 -13.317 1.00 39.03 218 ALA A CA 1
ATOM 1728 C C . ALA A 1 218 ? 19.573 15.944 -12.194 1.00 39.03 218 ALA A C 1
ATOM 1730 O O . ALA A 1 218 ? 19.072 17.039 -12.441 1.00 39.03 218 ALA A O 1
ATOM 1731 N N . HIS A 1 219 ? 20.026 15.649 -10.969 1.00 43.09 219 HIS A N 1
ATOM 1732 C CA . HIS A 1 219 ? 19.787 16.498 -9.793 1.00 43.09 219 HIS A CA 1
ATOM 1733 C C . HIS A 1 219 ? 21.083 16.857 -9.068 1.00 43.09 219 HIS A C 1
ATOM 1735 O O . HIS A 1 219 ? 21.308 16.407 -7.943 1.00 43.09 219 HIS A O 1
ATOM 1741 N N . GLY A 1 220 ? 21.917 17.687 -9.710 1.00 36.84 220 GLY A N 1
ATOM 1742 C CA . GLY A 1 220 ? 23.149 18.248 -9.143 1.00 36.84 220 GLY A CA 1
ATOM 1743 C C . GLY A 1 220 ? 23.107 18.378 -7.615 1.00 36.84 220 GLY A C 1
ATOM 1744 O O . GLY A 1 220 ? 22.344 19.174 -7.073 1.00 36.84 220 GLY A O 1
ATOM 1745 N N . GLN A 1 221 ? 23.888 17.512 -6.960 1.00 39.12 221 GLN A N 1
ATOM 1746 C CA . GLN A 1 221 ? 24.106 17.386 -5.516 1.00 39.12 221 GLN A CA 1
ATOM 1747 C C . GLN A 1 221 ? 22.976 17.905 -4.604 1.00 39.12 221 GLN A C 1
ATOM 1749 O O . GLN A 1 221 ? 23.057 19.004 -4.057 1.00 39.12 221 GLN A O 1
ATOM 1754 N N . ARG A 1 222 ? 21.983 17.060 -4.296 1.00 35.16 222 ARG A N 1
ATOM 1755 C CA . ARG A 1 222 ? 21.265 17.149 -3.010 1.00 35.16 222 ARG A CA 1
ATOM 1756 C C . ARG A 1 222 ? 21.177 15.786 -2.324 1.00 35.16 222 ARG A C 1
ATOM 1758 O O . ARG A 1 222 ? 20.404 14.922 -2.711 1.00 35.16 222 ARG A O 1
ATOM 1765 N N . ASN A 1 223 ? 22.027 15.631 -1.307 1.00 37.78 223 ASN A N 1
ATOM 1766 C CA . ASN A 1 223 ? 21.901 14.798 -0.104 1.00 37.78 223 ASN A CA 1
ATOM 1767 C C . ASN A 1 223 ? 21.254 13.405 -0.211 1.00 37.78 223 ASN A C 1
ATOM 1769 O O . ASN A 1 223 ? 20.499 13.009 0.668 1.00 37.78 223 ASN A O 1
ATOM 1773 N N . TRP A 1 224 ? 21.654 12.598 -1.193 1.00 38.25 224 TRP A N 1
ATOM 1774 C CA . TRP A 1 224 ? 21.604 11.137 -1.036 1.00 38.25 224 TRP A CA 1
ATOM 1775 C C . TRP A 1 224 ? 22.756 10.616 -0.157 1.00 38.25 224 TRP A C 1
ATOM 1777 O O . TRP A 1 224 ? 22.698 9.497 0.335 1.00 38.25 224 TRP A O 1
ATOM 1787 N N . ALA A 1 225 ? 23.811 11.408 0.064 1.00 34.31 225 ALA A N 1
ATOM 1788 C CA . ALA A 1 225 ? 25.089 10.947 0.617 1.00 34.31 225 ALA A CA 1
ATOM 1789 C C . ALA A 1 225 ? 25.064 10.490 2.093 1.00 34.31 225 ALA A C 1
ATOM 1791 O O . ALA A 1 225 ? 25.878 9.652 2.471 1.00 34.31 225 ALA A O 1
ATOM 1792 N N . SER A 1 226 ? 24.164 11.000 2.942 1.00 34.88 226 SER A N 1
ATOM 1793 C CA . SER A 1 226 ? 24.230 10.717 4.388 1.00 34.88 226 SER A CA 1
ATOM 1794 C C . SER A 1 226 ? 23.655 9.350 4.778 1.00 34.88 226 SER A C 1
ATOM 1796 O O . SER A 1 226 ? 24.239 8.681 5.624 1.00 34.88 226 SER A O 1
ATOM 1798 N N . ASP A 1 227 ? 22.591 8.887 4.112 1.00 38.59 227 ASP A N 1
ATOM 1799 C CA . ASP A 1 227 ? 21.999 7.554 4.347 1.00 38.59 227 ASP A CA 1
ATOM 1800 C C . ASP A 1 227 ? 22.579 6.458 3.426 1.00 38.59 227 ASP A C 1
ATOM 1802 O O . ASP A 1 227 ? 22.369 5.262 3.641 1.00 38.59 227 ASP A O 1
ATOM 1806 N N . THR A 1 228 ? 23.340 6.832 2.390 1.00 40.25 228 THR A N 1
ATOM 1807 C CA . THR A 1 228 ? 23.852 5.890 1.372 1.00 40.25 228 THR A CA 1
ATOM 1808 C C . THR A 1 228 ? 25.189 5.246 1.702 1.00 40.25 228 THR A C 1
ATOM 1810 O O . THR A 1 228 ? 25.483 4.200 1.123 1.00 40.25 228 THR A O 1
ATOM 1813 N N . SER A 1 229 ? 25.961 5.770 2.656 1.00 38.75 229 SER A N 1
ATOM 1814 C CA . SER A 1 229 ? 27.200 5.124 3.119 1.00 38.75 229 SER A CA 1
ATOM 1815 C C . SER A 1 229 ? 26.931 3.703 3.626 1.00 38.75 229 SER A C 1
ATOM 1817 O O . SER A 1 229 ? 27.660 2.771 3.294 1.00 38.75 229 SER A O 1
ATOM 1819 N N . HIS A 1 230 ? 25.814 3.501 4.332 1.00 40.59 230 HIS A N 1
ATOM 1820 C CA . HIS A 1 230 ? 25.400 2.178 4.797 1.00 40.59 230 HIS A CA 1
ATOM 1821 C C . HIS A 1 230 ? 24.926 1.269 3.663 1.00 40.59 230 HIS A C 1
ATOM 1823 O O . HIS A 1 230 ? 25.166 0.072 3.729 1.00 40.59 230 HIS A O 1
ATOM 1829 N N . ILE A 1 231 ? 24.312 1.810 2.606 1.00 42.97 231 ILE A N 1
ATOM 1830 C CA . ILE A 1 231 ? 23.842 1.016 1.461 1.00 42.97 231 ILE A CA 1
ATOM 1831 C C . ILE A 1 231 ? 25.002 0.634 0.542 1.00 42.97 231 ILE A C 1
ATOM 1833 O O . ILE A 1 231 ? 24.993 -0.467 0.022 1.00 42.97 231 ILE A O 1
ATOM 1837 N N . ILE A 1 232 ? 26.011 1.488 0.345 1.00 42.38 232 ILE A N 1
ATOM 1838 C CA . ILE A 1 232 ? 27.214 1.135 -0.428 1.00 42.38 232 ILE A CA 1
ATOM 1839 C C . ILE A 1 232 ? 28.008 0.059 0.312 1.00 42.38 232 ILE A C 1
ATOM 1841 O O . ILE A 1 232 ? 28.365 -0.946 -0.292 1.00 42.38 232 ILE A O 1
ATOM 1845 N N . VAL A 1 233 ? 28.197 0.210 1.627 1.00 44.28 233 VAL A N 1
ATOM 1846 C CA . VAL A 1 233 ? 28.821 -0.829 2.458 1.00 44.28 233 VAL A CA 1
ATOM 1847 C C . VAL A 1 233 ? 27.970 -2.102 2.463 1.00 44.28 233 VAL A C 1
ATOM 1849 O O . VAL A 1 233 ? 28.521 -3.192 2.329 1.00 44.28 233 VAL A O 1
ATOM 1852 N N . TRP A 1 234 ? 26.638 -1.999 2.538 1.00 45.16 234 TRP A N 1
ATOM 1853 C CA . TRP A 1 234 ? 25.732 -3.152 2.475 1.00 45.16 234 TRP A CA 1
ATOM 1854 C C . TRP A 1 234 ? 25.745 -3.825 1.100 1.00 45.16 234 TRP A C 1
ATOM 1856 O O . TRP A 1 234 ? 25.829 -5.039 1.045 1.00 45.16 234 TRP A O 1
ATOM 1866 N N . LEU A 1 235 ? 25.745 -3.079 -0.008 1.00 42.81 235 LEU A N 1
ATOM 1867 C CA . LEU A 1 235 ? 25.839 -3.601 -1.379 1.00 42.81 235 LEU A CA 1
ATOM 1868 C C . LEU A 1 235 ? 27.215 -4.216 -1.660 1.00 42.81 235 LEU A C 1
ATOM 1870 O O . LEU A 1 235 ? 27.295 -5.247 -2.312 1.00 42.81 235 LEU A O 1
ATOM 1874 N N . GLN A 1 236 ? 28.299 -3.644 -1.133 1.00 40.06 236 GLN A N 1
ATOM 1875 C CA . GLN A 1 236 ? 29.648 -4.208 -1.260 1.00 40.06 236 GLN A CA 1
ATOM 1876 C C . GLN A 1 236 ? 29.821 -5.480 -0.414 1.00 40.06 236 GLN A C 1
ATOM 1878 O O . GLN A 1 236 ? 30.400 -6.461 -0.880 1.00 40.06 236 GLN A O 1
ATOM 1883 N N . THR A 1 237 ? 29.274 -5.509 0.805 1.00 42.59 237 THR A N 1
ATOM 1884 C CA . THR A 1 237 ? 29.285 -6.712 1.660 1.00 42.59 237 THR A CA 1
ATOM 1885 C C . THR A 1 237 ? 28.332 -7.795 1.152 1.00 42.59 237 THR A C 1
ATOM 1887 O O . THR A 1 237 ? 28.694 -8.971 1.164 1.00 42.59 237 THR A O 1
ATOM 1890 N N . THR A 1 238 ? 27.160 -7.429 0.624 1.00 43.47 238 THR A N 1
ATOM 1891 C CA . THR A 1 238 ? 26.229 -8.381 -0.000 1.00 43.47 238 THR A CA 1
ATOM 1892 C C . THR A 1 238 ? 26.692 -8.845 -1.372 1.00 43.47 238 THR A C 1
ATOM 1894 O O . THR A 1 238 ? 26.469 -10.007 -1.666 1.00 43.47 238 THR A O 1
ATOM 1897 N N . SER A 1 239 ? 27.414 -8.047 -2.167 1.00 40.94 239 SER A N 1
ATOM 1898 C CA . SER A 1 239 ? 28.053 -8.511 -3.413 1.00 40.94 239 SER A CA 1
ATOM 1899 C C . SER A 1 239 ? 29.089 -9.601 -3.133 1.00 40.94 239 SER A C 1
ATOM 1901 O O . SER A 1 239 ? 29.070 -10.643 -3.776 1.00 40.94 239 SER A O 1
ATOM 1903 N N . SER A 1 240 ? 29.925 -9.424 -2.104 1.00 41.53 240 SER A N 1
ATOM 1904 C CA . SER A 1 240 ? 30.863 -10.455 -1.626 1.00 41.53 240 SER A CA 1
ATOM 1905 C C . SER A 1 240 ? 30.140 -11.722 -1.131 1.00 41.53 240 SER A C 1
ATOM 1907 O O . SER A 1 240 ? 30.501 -12.853 -1.484 1.00 41.53 240 SER A O 1
ATOM 1909 N N . ALA A 1 241 ? 29.055 -11.551 -0.368 1.00 44.22 241 ALA A N 1
ATOM 1910 C CA . ALA A 1 241 ? 28.214 -12.664 0.067 1.00 44.22 241 ALA A CA 1
ATOM 1911 C C . ALA A 1 241 ? 27.477 -13.340 -1.107 1.00 44.22 241 ALA A C 1
ATOM 1913 O O . ALA A 1 241 ? 27.280 -14.553 -1.080 1.00 44.22 241 ALA A O 1
ATOM 1914 N N . PHE A 1 242 ? 27.124 -12.588 -2.151 1.00 44.22 242 PHE A N 1
ATOM 1915 C CA . PHE A 1 242 ? 26.446 -13.046 -3.363 1.00 44.22 242 PHE A CA 1
ATOM 1916 C C . PHE A 1 242 ? 27.395 -13.822 -4.278 1.00 44.22 242 PHE A C 1
ATOM 1918 O O . PHE A 1 242 ? 27.020 -14.890 -4.753 1.00 44.22 242 PHE A O 1
ATOM 1925 N N . GLU A 1 243 ? 28.645 -13.378 -4.445 1.00 46.06 243 GLU A N 1
ATOM 1926 C CA . GLU A 1 243 ? 29.710 -14.165 -5.086 1.00 46.06 243 GLU A CA 1
ATOM 1927 C C . GLU A 1 243 ? 29.866 -15.516 -4.369 1.00 46.06 243 GLU A C 1
ATOM 1929 O O . GLU A 1 243 ? 29.873 -16.579 -4.991 1.00 46.06 243 GLU A O 1
ATOM 1934 N N . THR A 1 244 ? 29.891 -15.485 -3.034 1.00 45.56 244 THR A N 1
ATOM 1935 C CA . THR A 1 244 ? 30.041 -16.683 -2.201 1.00 45.56 244 THR A CA 1
ATOM 1936 C C . THR A 1 244 ? 28.813 -17.604 -2.285 1.00 45.56 244 THR A C 1
ATOM 1938 O O . THR A 1 244 ? 28.958 -18.825 -2.376 1.00 45.56 244 THR A O 1
ATOM 1941 N N . ALA A 1 245 ? 27.597 -17.050 -2.296 1.00 41.81 245 ALA A N 1
ATOM 1942 C CA . ALA A 1 245 ? 26.345 -17.800 -2.410 1.00 41.81 245 ALA A CA 1
ATOM 1943 C C . ALA A 1 245 ? 26.143 -18.383 -3.818 1.00 41.81 245 ALA A C 1
ATOM 1945 O O . ALA A 1 245 ? 25.751 -19.543 -3.949 1.00 41.81 245 ALA A O 1
ATOM 1946 N N . ARG A 1 246 ? 26.491 -17.631 -4.871 1.00 42.25 246 ARG A N 1
ATOM 1947 C CA . ARG A 1 246 ? 26.475 -18.080 -6.271 1.00 42.25 246 ARG A CA 1
ATOM 1948 C C . ARG A 1 246 ? 27.464 -19.224 -6.492 1.00 42.25 246 ARG A C 1
ATOM 1950 O O . ARG A 1 246 ? 27.094 -20.228 -7.100 1.00 42.25 246 ARG A O 1
ATOM 1957 N N . VAL A 1 247 ? 28.679 -19.123 -5.942 1.00 49.34 247 VAL A N 1
ATOM 1958 C CA . VAL A 1 247 ? 29.683 -20.204 -5.979 1.00 49.34 247 VAL A CA 1
ATOM 1959 C C . VAL A 1 247 ? 29.188 -21.443 -5.226 1.00 49.34 247 VAL A C 1
ATOM 1961 O O . VAL A 1 247 ? 29.268 -22.544 -5.768 1.00 49.34 247 VAL A O 1
ATOM 1964 N N . ARG A 1 248 ? 28.598 -21.288 -4.032 1.00 45.00 248 ARG A N 1
ATOM 1965 C CA . ARG A 1 248 ? 28.037 -22.417 -3.263 1.00 45.00 248 ARG A CA 1
ATOM 1966 C C . ARG A 1 248 ? 26.844 -23.077 -3.960 1.00 45.00 248 ARG A C 1
ATOM 1968 O O . ARG A 1 248 ? 26.755 -24.302 -3.967 1.00 45.00 248 ARG A O 1
ATOM 1975 N N . HIS A 1 249 ? 25.955 -22.304 -4.584 1.00 41.53 249 HIS A N 1
ATOM 1976 C CA . HIS A 1 249 ? 24.812 -22.839 -5.332 1.00 41.53 249 HIS A CA 1
ATOM 1977 C C . HIS A 1 249 ? 25.259 -23.594 -6.596 1.00 41.53 249 HIS A C 1
ATOM 1979 O O . HIS A 1 249 ? 24.771 -24.694 -6.863 1.00 41.53 249 HIS A O 1
ATOM 1985 N N . LEU A 1 250 ? 26.242 -23.060 -7.333 1.00 39.97 250 LEU A N 1
ATOM 1986 C CA . LEU A 1 250 ? 26.864 -23.745 -8.474 1.00 39.97 250 LEU A CA 1
ATOM 1987 C C . LEU A 1 250 ? 27.588 -25.029 -8.042 1.00 39.97 250 LEU A C 1
ATOM 1989 O O . LEU A 1 250 ? 27.407 -26.066 -8.677 1.00 39.97 250 LEU A O 1
ATOM 1993 N N . GLN A 1 251 ? 28.335 -25.005 -6.933 1.00 40.75 251 GLN A N 1
ATOM 1994 C CA . GLN A 1 251 ? 28.984 -26.198 -6.374 1.00 40.75 251 GLN A CA 1
ATOM 1995 C C . GLN A 1 251 ? 27.969 -27.268 -5.943 1.00 40.75 251 GLN A C 1
ATOM 1997 O O . GLN A 1 251 ? 28.179 -28.450 -6.213 1.00 40.75 251 GLN A O 1
ATOM 2002 N N . CYS A 1 252 ? 26.843 -26.868 -5.346 1.00 40.34 252 CYS A N 1
ATOM 2003 C CA . CYS A 1 252 ? 25.787 -27.790 -4.927 1.00 40.34 252 CYS A CA 1
ATOM 2004 C C . CYS A 1 252 ? 25.040 -28.407 -6.129 1.00 40.34 252 CYS A C 1
ATOM 2006 O O . CYS A 1 252 ? 24.735 -29.600 -6.118 1.00 40.34 252 CYS A O 1
ATOM 2008 N N . LYS A 1 253 ? 24.816 -27.639 -7.209 1.00 38.41 253 LYS A N 1
ATOM 2009 C CA . LYS A 1 253 ? 24.289 -28.169 -8.484 1.00 38.41 253 LYS A CA 1
ATOM 2010 C C . LYS A 1 253 ? 25.261 -29.147 -9.150 1.00 38.41 253 LYS A C 1
ATOM 2012 O O . LYS A 1 253 ? 24.825 -30.190 -9.621 1.00 38.41 253 LYS A O 1
ATOM 2017 N N . ILE A 1 254 ? 26.564 -28.859 -9.144 1.00 41.19 254 ILE A N 1
ATOM 2018 C CA . ILE A 1 254 ? 27.593 -29.745 -9.719 1.00 41.19 254 ILE A CA 1
ATOM 2019 C C . ILE A 1 254 ? 27.725 -31.052 -8.918 1.00 41.19 254 ILE A C 1
ATOM 2021 O O . ILE A 1 254 ? 27.894 -32.110 -9.517 1.00 41.19 254 ILE A O 1
ATOM 2025 N N . GLN A 1 255 ? 27.603 -31.013 -7.587 1.00 39.84 255 GLN A N 1
ATOM 2026 C CA . GLN A 1 255 ? 27.625 -32.217 -6.743 1.00 39.84 255 GLN A CA 1
ATOM 2027 C C . GLN A 1 255 ? 26.386 -33.108 -6.897 1.00 39.84 255 GLN A C 1
ATOM 2029 O O . GLN A 1 255 ? 26.487 -34.299 -6.646 1.00 39.84 255 GLN A O 1
ATOM 2034 N N . ARG A 1 256 ? 25.238 -32.561 -7.317 1.00 43.34 256 ARG A N 1
ATOM 2035 C CA . ARG A 1 256 ? 24.015 -33.338 -7.601 1.00 43.34 256 ARG A CA 1
ATOM 2036 C C . ARG A 1 256 ? 23.968 -33.928 -9.017 1.00 43.34 256 ARG A C 1
ATOM 2038 O O . ARG A 1 256 ? 23.058 -34.692 -9.312 1.00 43.34 256 ARG A O 1
ATOM 2045 N N . MET A 1 257 ? 24.903 -33.544 -9.887 1.00 38.28 257 MET A N 1
ATOM 2046 C CA . MET A 1 257 ? 25.044 -34.067 -11.255 1.00 38.28 257 MET A CA 1
ATOM 2047 C C . MET A 1 257 ? 26.162 -35.119 -11.386 1.00 38.28 257 MET A C 1
ATOM 2049 O O . MET A 1 257 ? 26.452 -35.560 -12.497 1.00 38.28 257 MET A O 1
ATOM 2053 N N . LYS A 1 258 ? 26.794 -35.506 -10.273 1.00 41.25 258 LYS A N 1
ATOM 2054 C CA . LYS A 1 258 ? 27.704 -36.652 -10.157 1.00 41.25 258 LYS A CA 1
ATOM 2055 C C . LYS A 1 258 ? 27.041 -37.736 -9.322 1.00 41.25 258 LYS A C 1
ATOM 2057 O O . LYS A 1 258 ? 27.342 -38.914 -9.596 1.00 41.25 258 LYS A O 1
#

Mean predicted aligned error: 9.89 Å

pLDDT: mean 80.97, std 19.75, range [34.09, 98.19]

Nearest PDB structures (foldseek):
  8fit-assembly2_C  TM=3.483E-01  e=1.824E+00  synthetic construct
  6w2v-assembly1_A  TM=2.520E-01  e=9.097E-01  synthetic construct
  3w3u-assembly1_A  TM=1.799E-01  e=3.279E-01  Saccharomyces cerevisiae S288C
  6rrc-assembly2_A  TM=2.711E-01  e=1.202E+00  Homo sapiens
  3w3z-assembly1_A  TM=2.004E-01  e=7.684E+00  Saccharomyces cerevisiae S288C

Radius of gyration: 20.12 Å; Cα contacts (8 Å, |Δi|>4): 246; chains: 1; bounding box: 55×55×44 Å

Secondary structure (DSSP, 8-state):
--TTS-HHHHHHHHHHHHHHHHHHHHHHHHHHTTSPTTTTHHHHHHHHHHHHHHHSGGGG--STTHHHHHHHHHHHHHHTS-SHHHHHHHHHHHHS-EEEETTEEEE-TTHHHH-----HHHHHHHTHHHHHHHHHHHHGGGSTT-TT---HHHHHHHHHHHHHSSSPPPHHHHHHHHHHSHHHHHHHHHHHHHTT-HHHHHHHHHHHHHHHHHHHHHSTT-S-HHHHHHHHHHHHHHHHHHHHHHHHHHHHHHHTT-

Sequence (258 aa):
MCSKWAFSECSKVIDVILAGTKGRLKHILNKLENYTSGSLSNVEMELRSTVLPLLLSGKDAKYEGGDVEYAFWLSSVMRCCSKASAQSKLLMILFGPVTRDSGETIINWRLFCDETIPTYNEAEKTIKPLSDALHVLIKTKQIDEFPNSWNQHDVFNIVEELSTTPEPWAFENFVSLLLFRPSLISVSLTARLENNYADEACLMFHTFAIERTVSVFAHGQRNWASDTSHIIVWLQTTSSAFETARVRHLQCKIQRMK